Protein AF-A0AAN6P267-F1 (afdb_monomer_lite)

Structure (mmCIF, N/CA/C/O backbone):
data_AF-A0AAN6P267-F1
#
_entry.id   AF-A0AAN6P267-F1
#
loop_
_atom_site.group_PDB
_atom_site.id
_atom_site.type_symbol
_atom_site.label_atom_id
_atom_site.label_alt_id
_atom_site.label_comp_id
_atom_site.label_asym_id
_atom_site.label_entity_id
_atom_site.label_seq_id
_atom_site.pdbx_PDB_ins_code
_atom_site.Cartn_x
_atom_site.Cartn_y
_atom_site.Cartn_z
_atom_site.occupancy
_atom_site.B_iso_or_equiv
_atom_site.auth_seq_id
_atom_site.auth_comp_id
_atom_site.auth_asym_id
_atom_site.auth_atom_id
_atom_site.pdbx_PDB_model_num
ATOM 1 N N . MET A 1 1 ? -53.299 1.201 73.735 1.00 38.75 1 MET A N 1
ATOM 2 C CA . MET A 1 1 ? -52.592 0.138 72.983 1.00 38.75 1 MET A CA 1
ATOM 3 C C . MET A 1 1 ? -51.289 0.715 72.443 1.00 38.75 1 MET A C 1
ATOM 5 O O . MET A 1 1 ? -51.369 1.775 71.835 1.00 38.75 1 MET A O 1
ATOM 9 N N . PRO A 1 2 ? -50.110 0.112 72.683 1.00 49.62 2 PRO A N 1
ATOM 10 C CA . PRO A 1 2 ? -48.860 0.647 72.149 1.00 49.62 2 PRO A CA 1
ATOM 11 C C . PRO A 1 2 ? -48.836 0.487 70.623 1.00 49.62 2 PRO A C 1
ATOM 13 O O . PRO A 1 2 ? -49.004 -0.617 70.098 1.00 49.62 2 PRO A O 1
ATOM 16 N N . LEU A 1 3 ? -48.662 1.601 69.911 1.00 52.19 3 LEU A N 1
ATOM 17 C CA . LEU A 1 3 ? -48.547 1.629 68.457 1.00 52.19 3 LEU A CA 1
ATOM 18 C C . LEU A 1 3 ? -47.256 0.904 68.056 1.00 52.19 3 LEU A C 1
ATOM 20 O O . LEU A 1 3 ? -46.150 1.379 68.307 1.00 52.19 3 LEU A O 1
ATOM 24 N N . LYS A 1 4 ? -47.392 -0.279 67.449 1.00 53.72 4 LYS A N 1
ATOM 25 C CA . LYS A 1 4 ? -46.271 -1.031 66.871 1.00 53.72 4 LYS A CA 1
ATOM 26 C C . LYS A 1 4 ? -45.698 -0.231 65.700 1.00 53.72 4 LYS A C 1
ATOM 28 O O . LYS A 1 4 ? -46.246 -0.275 64.598 1.00 53.72 4 LYS A O 1
ATOM 33 N N . MET A 1 5 ? -44.611 0.501 65.935 1.00 55.12 5 MET A N 1
ATOM 34 C CA . MET A 1 5 ? -43.919 1.238 64.880 1.00 55.12 5 MET A CA 1
ATOM 35 C C . MET A 1 5 ? -43.255 0.270 63.895 1.00 55.12 5 MET A C 1
ATOM 37 O O . MET A 1 5 ? -42.490 -0.621 64.268 1.00 55.12 5 MET A O 1
ATOM 41 N N . ARG A 1 6 ? -43.595 0.425 62.615 1.00 58.44 6 ARG A N 1
ATOM 42 C CA . ARG A 1 6 ? -43.099 -0.396 61.505 1.00 58.44 6 ARG A CA 1
ATOM 43 C C . ARG A 1 6 ? -42.027 0.371 60.742 1.00 58.44 6 ARG A C 1
ATOM 45 O O . ARG A 1 6 ? -42.110 1.586 60.610 1.00 58.44 6 ARG A O 1
ATOM 52 N N . SER A 1 7 ? -41.048 -0.345 60.195 1.00 59.16 7 SER A N 1
ATOM 53 C CA . SER A 1 7 ? -40.075 0.260 59.278 1.00 59.16 7 SER A CA 1
ATOM 54 C C . SER A 1 7 ? -40.785 0.893 58.059 1.00 59.16 7 SER A C 1
ATOM 56 O O . SER A 1 7 ? -41.650 0.245 57.475 1.00 59.16 7 SER A O 1
ATOM 58 N N . PRO A 1 8 ? -40.406 2.100 57.608 1.00 60.09 8 PRO A N 1
ATOM 59 C CA . PRO A 1 8 ? -40.989 2.773 56.452 1.00 60.09 8 PRO A CA 1
ATOM 60 C C . PRO A 1 8 ? -40.567 2.119 55.132 1.00 60.09 8 PRO A C 1
ATOM 62 O O . PRO A 1 8 ? -41.292 2.229 54.152 1.00 60.09 8 PRO A O 1
ATOM 65 N N . GLN A 1 9 ? -39.438 1.396 55.107 1.00 61.22 9 GLN A N 1
ATOM 66 C CA . GLN A 1 9 ? -38.946 0.699 53.913 1.00 61.22 9 GLN A CA 1
ATOM 67 C C . GLN A 1 9 ? -39.515 -0.713 53.760 1.00 61.22 9 GLN A C 1
ATOM 69 O O . GLN A 1 9 ? -39.929 -1.079 52.669 1.00 61.22 9 GLN A O 1
ATOM 74 N N . CYS A 1 10 ? -39.551 -1.517 54.827 1.00 58.75 10 CYS A N 1
ATOM 75 C CA . CYS A 1 10 ? -39.990 -2.916 54.720 1.00 58.75 10 CYS A CA 1
ATOM 76 C C . CYS A 1 10 ? -41.304 -3.226 55.442 1.00 58.75 10 CYS A C 1
ATOM 78 O O . CYS A 1 10 ? -41.755 -4.366 55.398 1.00 58.75 10 CYS A O 1
ATOM 80 N N . ARG A 1 11 ? -41.919 -2.247 56.129 1.00 60.72 11 ARG A N 1
ATOM 81 C CA . ARG A 1 11 ? -43.188 -2.361 56.887 1.00 60.72 11 ARG A CA 1
ATOM 82 C C . ARG A 1 11 ? -43.251 -3.498 57.919 1.00 60.72 11 ARG A C 1
ATOM 84 O O . ARG A 1 11 ? -44.294 -3.705 58.553 1.00 60.72 11 ARG A O 1
ATOM 91 N N . ALA A 1 12 ? -42.138 -4.193 58.139 1.00 58.75 12 ALA A N 1
ATOM 92 C CA . ALA A 1 12 ? -41.971 -5.171 59.193 1.00 58.75 12 ALA A CA 1
ATOM 93 C C . ALA A 1 12 ? -41.993 -4.446 60.543 1.00 58.75 12 ALA A C 1
ATOM 95 O O . ALA A 1 12 ? -41.390 -3.377 60.701 1.00 58.75 12 ALA A O 1
ATOM 96 N N . VAL A 1 13 ? -42.724 -5.021 61.499 1.00 52.75 13 VAL A N 1
ATOM 97 C CA . VAL A 1 13 ? -42.696 -4.580 62.894 1.00 52.75 13 VAL A CA 1
ATOM 98 C C . VAL A 1 13 ? -41.281 -4.857 63.382 1.00 52.75 13 VAL A C 1
ATOM 100 O O . VAL A 1 13 ? -40.883 -6.012 63.505 1.00 52.75 13 VAL A O 1
ATOM 103 N N . GLY A 1 14 ? -40.491 -3.806 63.575 1.00 51.31 14 GLY A N 1
ATOM 104 C CA . GLY A 1 14 ? -39.284 -3.953 64.364 1.00 51.31 14 GLY A CA 1
ATOM 105 C C . GLY A 1 14 ? -39.748 -4.210 65.786 1.00 51.31 14 GLY A C 1
ATOM 106 O O . GLY A 1 14 ? -40.469 -3.385 66.342 1.00 51.31 14 GLY A O 1
ATOM 107 N N . ASP A 1 15 ? -39.380 -5.345 66.368 1.00 53.81 15 ASP A N 1
ATOM 108 C CA . ASP A 1 15 ? -39.494 -5.511 67.814 1.00 53.81 15 ASP A CA 1
ATOM 109 C C . ASP A 1 15 ? -38.815 -4.326 68.529 1.00 53.81 15 ASP A C 1
ATOM 111 O O . ASP A 1 15 ? -37.998 -3.604 67.948 1.00 53.81 15 ASP A O 1
ATOM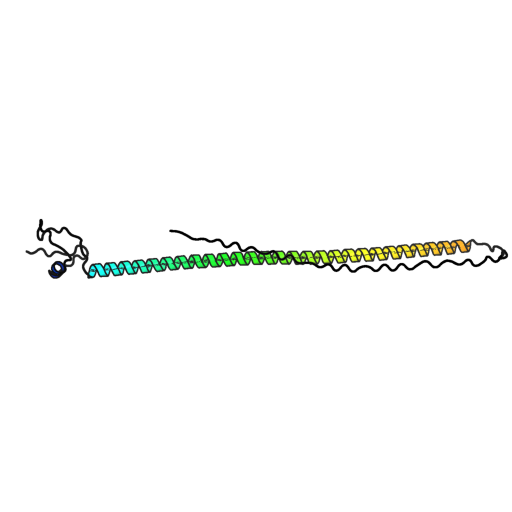 115 N N . LEU A 1 16 ? -39.096 -4.138 69.823 1.00 54.75 16 LEU A N 1
ATOM 116 C CA . LEU A 1 16 ? -38.430 -3.147 70.694 1.00 54.75 16 LEU A CA 1
ATOM 117 C C . LEU A 1 16 ? -36.886 -3.158 70.575 1.00 54.75 16 LEU A C 1
ATOM 119 O O . LEU A 1 16 ? -36.216 -2.178 70.900 1.00 54.75 16 LEU A O 1
ATOM 123 N N . SER A 1 17 ? -36.312 -4.251 70.073 1.00 54.75 17 SER A N 1
ATOM 124 C CA . SER A 1 17 ? -34.905 -4.417 69.714 1.00 54.75 17 SER A CA 1
ATOM 125 C C . SER A 1 17 ? -34.425 -3.515 68.563 1.00 54.75 17 SER A C 1
ATOM 127 O O . SER A 1 17 ? -33.258 -3.133 68.567 1.00 54.75 17 SER A O 1
ATOM 129 N N . CYS A 1 18 ? -35.275 -3.102 67.619 1.00 55.66 18 CYS A N 1
ATOM 130 C CA . CYS A 1 18 ? -34.921 -2.121 66.581 1.00 55.66 18 CYS A CA 1
ATOM 131 C C . CYS A 1 18 ? -34.784 -0.695 67.143 1.00 55.66 18 CYS A C 1
ATOM 133 O O . CYS A 1 18 ? -33.890 0.039 66.722 1.00 55.66 18 CYS A O 1
ATOM 135 N N . LEU A 1 19 ? -35.616 -0.332 68.124 1.00 55.16 19 LEU A N 1
ATOM 136 C CA . LEU A 1 19 ? -35.493 0.918 68.886 1.00 55.16 19 LEU A CA 1
ATOM 137 C C . LEU A 1 19 ? -34.255 0.887 69.797 1.00 55.16 19 LEU A C 1
ATOM 139 O O . LEU A 1 19 ? -33.461 1.822 69.775 1.00 55.16 19 LEU A O 1
ATOM 143 N N . ARG A 1 20 ? -34.016 -0.222 70.521 1.00 55.03 20 ARG A N 1
ATOM 144 C CA . ARG A 1 20 ? -32.814 -0.397 71.370 1.00 55.03 20 ARG A CA 1
ATOM 145 C C . ARG A 1 20 ? -31.497 -0.372 70.594 1.00 55.03 20 ARG A C 1
ATOM 147 O O . ARG A 1 20 ? -30.489 0.046 71.146 1.00 55.03 20 ARG A O 1
ATOM 154 N N . LYS A 1 21 ? -31.493 -0.806 69.331 1.00 59.09 21 LYS A N 1
ATOM 155 C CA . LYS A 1 21 ? -30.314 -0.757 68.447 1.00 59.09 21 LYS A CA 1
ATOM 156 C C . LYS A 1 21 ? -30.093 0.615 67.790 1.00 59.09 21 LYS A C 1
ATOM 158 O O . LYS A 1 21 ? -29.190 0.742 66.974 1.00 59.09 21 LYS A O 1
ATOM 163 N N . GLY A 1 22 ? -30.890 1.633 68.133 1.00 57.44 22 GLY A N 1
ATOM 164 C CA . GLY A 1 22 ? -30.647 3.018 67.719 1.00 57.44 22 GLY A CA 1
ATOM 165 C C . GLY A 1 22 ? -31.054 3.353 66.283 1.00 57.44 22 GLY A C 1
ATOM 166 O O . GLY A 1 22 ? -30.635 4.381 65.763 1.00 57.44 22 GLY A O 1
ATOM 167 N N . HIS A 1 23 ? -31.886 2.532 65.632 1.00 59.62 23 HIS A N 1
ATOM 168 C CA . HIS A 1 23 ? -32.365 2.835 64.275 1.00 59.62 23 HIS A CA 1
ATOM 169 C C . HIS A 1 23 ? -33.323 4.042 64.230 1.00 59.62 23 HIS A C 1
ATOM 171 O O . HIS A 1 23 ? -33.524 4.625 63.165 1.00 59.62 23 HIS A O 1
ATOM 177 N N . TRP A 1 24 ? -33.920 4.379 65.381 1.00 61.34 24 TRP A N 1
ATOM 178 C CA . TRP A 1 24 ? -34.878 5.466 65.585 1.00 61.34 24 TRP A CA 1
ATOM 179 C C . TRP A 1 24 ? -34.612 6.101 66.948 1.00 61.34 24 TRP A C 1
ATOM 181 O O . TRP A 1 24 ? -34.594 5.390 67.955 1.00 61.34 24 TRP A O 1
ATOM 191 N N . LYS A 1 25 ? -34.442 7.424 66.992 1.00 60.31 25 LYS A N 1
ATOM 192 C CA . LYS A 1 25 ? -34.517 8.192 68.239 1.00 60.31 25 LYS A CA 1
ATOM 193 C C . LYS A 1 25 ? -35.911 8.821 68.345 1.00 60.31 25 LYS A C 1
ATOM 195 O O . LYS A 1 25 ? -36.316 9.505 67.401 1.00 60.31 25 LYS A O 1
ATOM 200 N N . PRO A 1 26 ? -36.656 8.595 69.442 1.00 60.56 26 PRO A N 1
ATOM 201 C CA . PRO A 1 26 ? -37.879 9.346 69.692 1.00 60.56 26 PRO A CA 1
ATOM 202 C C . PRO A 1 26 ? -37.529 10.828 69.850 1.00 60.56 26 PRO A C 1
ATOM 204 O O . PRO A 1 26 ? -36.493 11.170 70.419 1.00 60.56 26 PRO A O 1
ATOM 207 N N . CYS A 1 27 ? -38.369 11.705 69.311 1.00 64.62 27 CYS A N 1
ATOM 208 C CA . CYS A 1 27 ? -38.200 13.136 69.504 1.00 64.62 27 CYS A CA 1
ATOM 209 C C . CYS A 1 27 ? -38.572 13.494 70.944 1.00 64.62 27 CYS A C 1
ATOM 211 O O . CYS A 1 27 ? -39.655 13.141 71.402 1.00 64.62 27 CYS A O 1
ATOM 213 N N . GLU A 1 28 ? -37.718 14.242 71.637 1.00 66.31 28 GLU A N 1
ATOM 214 C CA . GLU A 1 28 ? -37.995 14.697 73.007 1.00 66.31 28 GLU A CA 1
ATOM 215 C C . GLU A 1 28 ? -39.238 15.602 73.082 1.00 66.31 28 GLU A C 1
ATOM 217 O O . GLU A 1 28 ? -39.952 15.583 74.077 1.00 66.31 28 GLU A O 1
ATOM 222 N N . VAL A 1 29 ? -39.555 16.320 71.996 1.00 66.44 29 VAL A N 1
ATOM 223 C CA . VAL A 1 29 ? -40.703 17.241 71.907 1.00 66.44 29 VAL A CA 1
ATOM 224 C C . VAL A 1 29 ? -42.017 16.519 71.586 1.00 66.44 29 VAL A C 1
ATOM 226 O O . VAL A 1 29 ? -43.061 16.852 72.136 1.00 66.44 29 VAL A O 1
ATOM 229 N N . HIS A 1 30 ? -41.984 15.517 70.703 1.00 63.59 30 HIS A N 1
ATOM 230 C CA . HIS A 1 30 ? -43.186 14.807 70.231 1.00 63.59 30 HIS A CA 1
ATOM 231 C C . HIS A 1 30 ? -43.366 13.419 70.880 1.00 63.59 30 HIS A C 1
ATOM 233 O O . HIS A 1 30 ? -44.266 12.656 70.511 1.00 63.59 30 HIS A O 1
ATOM 239 N N . GLY A 1 31 ? -42.500 13.068 71.834 1.00 62.59 31 GLY A N 1
ATOM 240 C CA . GLY A 1 31 ? -42.484 11.777 72.513 1.00 62.59 31 GLY A CA 1
ATOM 241 C C . GLY A 1 31 ? -42.350 10.594 71.549 1.00 62.59 31 GLY A C 1
ATOM 242 O O . GLY A 1 31 ? -41.709 10.671 70.503 1.00 62.59 31 GLY A O 1
ATOM 243 N N . GLN A 1 32 ? -42.996 9.472 71.879 1.00 57.78 32 GLN A N 1
ATOM 244 C CA . GLN A 1 32 ? -43.004 8.275 71.025 1.00 57.78 32 GLN A CA 1
ATOM 245 C C . GLN A 1 32 ? -43.734 8.475 69.685 1.00 57.78 32 GLN A C 1
ATOM 247 O O . GLN A 1 32 ? -43.605 7.630 68.806 1.00 57.78 32 GLN A O 1
ATOM 252 N N . ASN A 1 33 ? -44.484 9.570 69.513 1.00 54.88 33 ASN A N 1
ATOM 253 C CA . ASN A 1 33 ? -45.348 9.793 68.352 1.00 54.88 33 ASN A CA 1
ATOM 254 C C . ASN A 1 33 ? -44.688 10.612 67.235 1.00 54.88 33 ASN A C 1
ATOM 256 O O . ASN A 1 33 ? -45.223 10.662 66.132 1.00 54.88 33 ASN A O 1
ATOM 260 N N . GLY A 1 34 ? -43.524 11.219 67.480 1.00 53.81 34 GLY A N 1
ATOM 261 C CA . GLY A 1 34 ? -42.783 11.968 66.466 1.00 53.81 34 GLY A CA 1
ATOM 262 C C . GLY A 1 34 ? -41.292 11.674 66.528 1.00 53.81 34 GLY A C 1
ATOM 263 O O . GLY A 1 34 ? -40.743 11.332 67.573 1.00 53.81 34 GLY A O 1
ATOM 264 N N . HIS A 1 35 ? -40.634 11.747 65.380 1.00 58.22 35 HIS A N 1
ATOM 265 C CA . HIS A 1 35 ? -39.242 11.350 65.217 1.00 58.22 35 HIS A CA 1
ATOM 266 C C . HIS A 1 35 ? -38.566 12.391 64.335 1.00 58.22 35 HIS A C 1
ATOM 268 O O . HIS A 1 35 ? -39.006 12.654 63.221 1.00 58.22 35 HIS A O 1
ATOM 274 N N . HIS A 1 36 ? -37.506 12.988 64.870 1.00 54.09 36 HIS A N 1
ATOM 275 C CA . HIS A 1 36 ? -36.654 13.949 64.180 1.00 54.09 36 HIS A CA 1
ATOM 276 C C . HIS A 1 36 ? -35.237 13.380 64.254 1.00 54.09 36 HIS A C 1
ATOM 278 O O . HIS A 1 36 ? -34.630 13.363 65.322 1.00 54.09 36 HIS A O 1
ATOM 284 N N . GLY A 1 37 ? -34.752 12.795 63.158 1.00 55.53 37 GLY A N 1
ATOM 285 C CA . GLY A 1 37 ? -33.439 12.151 63.114 1.00 55.53 37 GLY A CA 1
ATOM 286 C C . GLY A 1 37 ? -33.158 11.425 61.800 1.00 55.53 37 GLY A C 1
ATOM 287 O O . GLY A 1 37 ? -34.074 11.094 61.048 1.00 55.53 37 GLY A O 1
ATOM 288 N N . VAL A 1 38 ? -31.873 11.175 61.529 1.00 59.41 38 VAL A N 1
ATOM 289 C CA . VAL A 1 38 ? -31.414 10.433 60.347 1.00 59.41 38 VAL A CA 1
ATOM 290 C C . VAL A 1 38 ? -31.875 8.980 60.456 1.00 59.41 38 VAL A C 1
ATOM 292 O O . VAL A 1 38 ? -31.533 8.270 61.401 1.00 59.41 38 VAL A O 1
ATOM 295 N N . TYR A 1 39 ? -32.675 8.540 59.488 1.00 63.81 39 TYR A N 1
ATOM 296 C CA . TYR A 1 39 ? -33.164 7.169 59.414 1.00 63.81 39 TYR A CA 1
ATOM 297 C C . TYR A 1 39 ? -32.012 6.199 59.120 1.00 63.81 39 TYR A C 1
ATOM 299 O O . TYR A 1 39 ? -31.384 6.273 58.062 1.00 63.81 39 TYR A O 1
ATOM 307 N N . HIS A 1 40 ? -31.772 5.245 60.024 1.00 66.44 40 HIS A N 1
ATOM 308 C CA . HIS A 1 40 ? -30.838 4.149 59.777 1.00 66.44 40 HIS A CA 1
ATOM 309 C C . HIS A 1 40 ? -31.595 2.899 59.298 1.00 66.44 40 HIS A C 1
ATOM 311 O O . HIS A 1 40 ? -32.377 2.324 60.068 1.00 66.44 40 HIS A O 1
ATOM 317 N N . PRO A 1 41 ? -31.362 2.426 58.057 1.00 67.31 41 PRO A N 1
ATOM 318 C CA . PRO A 1 41 ? -32.038 1.246 57.530 1.00 67.31 41 PRO A CA 1
ATOM 319 C C . PRO A 1 41 ? -31.732 0.015 58.387 1.00 67.31 41 PRO A C 1
ATOM 321 O O . PRO A 1 41 ? -30.638 -0.131 58.937 1.00 67.31 41 PRO A O 1
ATOM 324 N N . CYS A 1 42 ? -32.705 -0.889 58.525 1.00 71.25 42 CYS A N 1
ATOM 325 C CA . CYS A 1 42 ? -32.457 -2.142 59.233 1.00 71.25 42 CYS A CA 1
ATOM 326 C C . CYS A 1 42 ? -31.487 -3.016 58.426 1.00 71.25 42 CYS A C 1
ATOM 328 O O . CYS A 1 42 ? -31.385 -2.877 57.207 1.00 71.25 42 CYS A O 1
ATOM 330 N N . VAL A 1 43 ? -30.803 -3.950 59.093 1.00 74.50 43 VAL A N 1
ATOM 331 C CA . VAL A 1 43 ? -29.787 -4.816 58.462 1.00 74.50 43 VAL A CA 1
ATOM 332 C C . VAL A 1 43 ? -30.324 -5.521 57.208 1.00 74.50 43 VAL A C 1
ATOM 334 O O . VAL A 1 43 ? -29.613 -5.615 56.214 1.00 74.50 43 VAL A O 1
ATOM 337 N N . LYS A 1 44 ? -31.598 -5.943 57.202 1.00 74.38 44 LYS A N 1
ATOM 338 C CA . LYS A 1 44 ? -32.236 -6.558 56.024 1.00 74.38 44 LYS A CA 1
ATOM 339 C C . LYS A 1 44 ? -32.352 -5.582 54.847 1.00 74.38 44 LYS A C 1
ATOM 341 O O . LYS A 1 44 ? -31.947 -5.929 53.746 1.00 74.38 44 LYS A O 1
ATOM 346 N N . CYS A 1 45 ? -32.841 -4.363 55.080 1.00 74.12 45 CYS A N 1
ATOM 347 C CA . CYS A 1 45 ? -32.941 -3.333 54.039 1.00 74.12 45 CYS A CA 1
ATOM 348 C C . CYS A 1 45 ? -31.562 -2.883 53.544 1.00 74.12 45 CYS A C 1
ATOM 350 O O . CYS A 1 45 ? -31.371 -2.682 52.350 1.00 74.12 45 CYS A O 1
ATOM 352 N N . ALA A 1 46 ? -30.589 -2.752 54.449 1.00 78.94 46 ALA A N 1
ATOM 353 C CA . ALA A 1 46 ? -29.220 -2.399 54.093 1.00 78.94 46 ALA A CA 1
ATOM 354 C C . ALA A 1 46 ? -28.556 -3.489 53.234 1.00 78.94 46 ALA A C 1
ATOM 356 O O . ALA A 1 46 ? -27.878 -3.171 52.261 1.00 78.94 46 ALA A O 1
ATOM 357 N N . ASN A 1 47 ? -28.782 -4.764 53.560 1.00 83.94 47 ASN A N 1
ATOM 358 C CA . ASN A 1 47 ? -28.256 -5.887 52.787 1.00 83.94 47 ASN A CA 1
ATOM 359 C C . ASN A 1 47 ? -28.939 -6.022 51.422 1.00 83.94 47 ASN A C 1
ATOM 361 O O . ASN A 1 47 ? -28.248 -6.246 50.435 1.00 83.94 47 ASN A O 1
ATOM 365 N N . GLU A 1 48 ? -30.260 -5.838 51.342 1.00 82.69 48 GLU A N 1
ATOM 366 C CA . GLU A 1 48 ? -30.979 -5.856 50.061 1.00 82.69 48 GLU A CA 1
ATOM 367 C C . GLU A 1 48 ? -30.498 -4.723 49.147 1.00 82.69 48 GLU A C 1
ATOM 369 O O . GLU A 1 48 ? -30.181 -4.965 47.985 1.00 82.69 48 GLU A O 1
ATOM 374 N N . LYS A 1 49 ? -30.330 -3.509 49.690 1.00 82.75 49 LYS A N 1
ATOM 375 C CA . LYS A 1 49 ? -29.771 -2.378 48.940 1.00 82.75 49 LYS A CA 1
ATOM 376 C C . LYS A 1 49 ? -28.360 -2.682 48.428 1.00 82.75 49 LYS A C 1
ATOM 378 O O . LYS A 1 49 ? -28.068 -2.448 47.262 1.00 82.75 49 LYS A O 1
ATOM 383 N N . LYS A 1 50 ? -27.499 -3.265 49.271 1.00 86.25 50 LYS A N 1
ATOM 384 C CA . LYS A 1 50 ? -26.157 -3.703 48.856 1.00 86.25 50 LYS A CA 1
ATOM 385 C C . LYS A 1 50 ? -26.204 -4.761 47.751 1.00 86.25 50 LYS A C 1
ATOM 387 O O . LYS A 1 50 ? -25.365 -4.712 46.857 1.00 86.25 50 LYS A O 1
ATOM 392 N N . ARG A 1 51 ? -27.161 -5.698 47.791 1.00 88.44 51 ARG A N 1
ATOM 393 C CA . ARG A 1 51 ? -27.323 -6.711 46.737 1.00 88.44 51 ARG A CA 1
ATOM 394 C C . ARG A 1 51 ? -27.725 -6.064 45.411 1.00 88.44 51 ARG A C 1
ATOM 396 O O . ARG A 1 51 ? -27.086 -6.331 44.402 1.00 88.44 51 ARG A O 1
ATOM 403 N N . GLN A 1 52 ? -28.695 -5.152 45.433 1.00 90.44 52 GLN A N 1
ATOM 404 C CA . GLN A 1 52 ? -29.139 -4.419 44.242 1.00 90.44 52 GLN A CA 1
ATOM 405 C C . GLN A 1 52 ? -28.018 -3.559 43.637 1.00 90.44 52 GLN A C 1
ATOM 407 O O . GLN A 1 52 ? -27.777 -3.624 42.436 1.00 90.44 52 GLN A O 1
ATOM 412 N N . GLU A 1 53 ? -27.267 -2.823 44.463 1.00 90.06 53 GLU A N 1
ATOM 413 C CA . GLU A 1 53 ? -26.120 -2.023 44.002 1.00 90.06 53 GLU A CA 1
ATOM 414 C C . GLU A 1 53 ? -24.986 -2.888 43.416 1.00 90.06 53 GLU A C 1
ATOM 416 O O . GLU A 1 53 ? -24.236 -2.427 42.550 1.00 90.06 53 GLU A O 1
ATOM 421 N N . ALA A 1 54 ? -24.820 -4.125 43.897 1.00 91.19 54 ALA A N 1
ATOM 422 C CA . ALA A 1 54 ? -23.849 -5.074 43.357 1.00 91.19 54 ALA A CA 1
ATOM 423 C C . ALA A 1 54 ? -24.318 -5.667 42.018 1.00 91.19 54 ALA A C 1
ATOM 425 O O . ALA A 1 54 ? -23.530 -5.740 41.075 1.00 91.19 54 ALA A O 1
ATOM 426 N N . GLU A 1 55 ? -25.597 -6.037 41.911 1.00 92.50 55 GLU A N 1
ATOM 427 C CA . GLU A 1 55 ? -26.211 -6.523 40.670 1.00 92.50 55 GLU A CA 1
ATOM 428 C C . GLU A 1 55 ? -26.188 -5.445 39.571 1.00 92.50 55 GLU A C 1
ATOM 430 O O . GLU A 1 55 ? -25.823 -5.729 38.427 1.00 92.50 55 GLU A O 1
ATOM 435 N N . GLU A 1 56 ? -26.495 -4.191 39.913 1.00 91.94 56 GLU A N 1
ATOM 436 C CA . GLU A 1 56 ? -26.446 -3.064 38.978 1.00 91.94 56 GLU A CA 1
ATOM 437 C C . GLU A 1 56 ? -25.017 -2.784 38.496 1.00 91.94 56 GLU A C 1
ATOM 439 O O . GLU A 1 56 ? -24.788 -2.651 37.291 1.00 91.94 56 GLU A O 1
ATOM 444 N N . ARG A 1 57 ? -24.033 -2.780 39.408 1.00 91.81 57 ARG A N 1
ATOM 445 C CA . ARG A 1 57 ? -22.615 -2.640 39.040 1.00 91.81 57 ARG A CA 1
ATOM 446 C C . ARG A 1 57 ? -22.142 -3.764 38.127 1.00 91.81 57 ARG A C 1
ATOM 448 O O . ARG A 1 57 ? -21.506 -3.477 37.116 1.00 91.81 57 ARG A O 1
ATOM 455 N N . ALA A 1 58 ? -22.488 -5.013 38.433 1.00 92.62 58 ALA A N 1
ATOM 456 C CA . ALA A 1 58 ? -22.137 -6.151 37.588 1.00 92.62 58 ALA A CA 1
ATOM 457 C C . ALA A 1 58 ? -22.776 -6.041 36.192 1.00 92.62 58 ALA A C 1
ATOM 4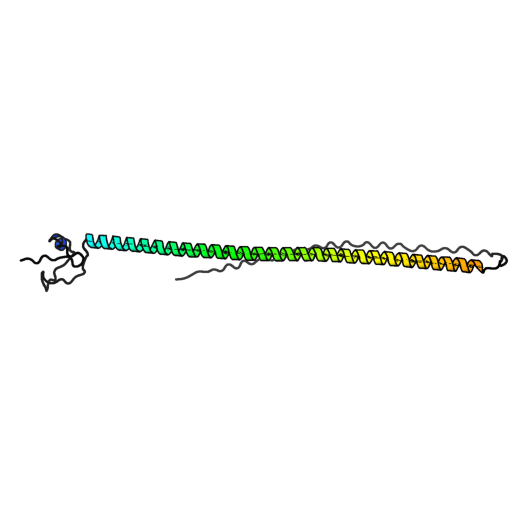59 O O . ALA A 1 58 ? -22.143 -6.367 35.187 1.00 92.62 58 ALA A O 1
ATOM 460 N N . ARG A 1 59 ? -24.016 -5.540 36.098 1.00 92.62 59 ARG A N 1
ATOM 461 C CA . ARG A 1 59 ? -24.683 -5.299 34.811 1.00 92.62 59 ARG A CA 1
ATOM 462 C C . ARG A 1 59 ? -23.994 -4.195 34.008 1.00 92.62 59 ARG A C 1
ATOM 464 O O . ARG A 1 59 ? -23.793 -4.363 32.807 1.00 92.62 59 ARG A O 1
ATOM 471 N N . LEU A 1 60 ? -23.627 -3.089 34.653 1.00 93.06 60 LEU A N 1
ATOM 472 C CA . LEU A 1 60 ? -22.921 -1.976 34.012 1.00 93.06 60 LEU A CA 1
ATOM 473 C C . LEU A 1 60 ? -21.530 -2.391 33.518 1.00 93.06 60 LEU A C 1
ATOM 475 O O . LEU A 1 60 ? -21.172 -2.052 32.393 1.00 93.06 60 LEU A O 1
ATOM 479 N N . GLN A 1 61 ? -20.785 -3.171 34.305 1.00 92.19 61 GLN A N 1
ATOM 480 C CA . GLN A 1 61 ? -19.480 -3.703 33.899 1.00 92.19 61 GLN A CA 1
ATOM 481 C C . GLN A 1 61 ? -19.592 -4.571 32.646 1.00 92.19 61 GLN A C 1
ATOM 483 O O . GLN A 1 61 ? -18.915 -4.297 31.660 1.00 92.19 61 GLN A O 1
ATOM 488 N N . LYS A 1 62 ? -20.536 -5.520 32.615 1.00 93.56 62 LYS A N 1
ATOM 489 C CA . LYS A 1 62 ? -20.776 -6.354 31.425 1.00 93.56 62 LYS A CA 1
ATOM 490 C C . LYS A 1 62 ? -21.128 -5.529 30.183 1.00 93.56 62 LYS A C 1
ATOM 492 O O . LYS A 1 62 ? -20.709 -5.860 29.079 1.00 93.56 62 LYS A O 1
ATOM 497 N N . GLN A 1 63 ? -21.889 -4.444 30.341 1.00 92.06 63 GLN A N 1
ATOM 498 C CA . GLN A 1 63 ? -22.215 -3.547 29.226 1.00 92.06 63 GLN A CA 1
ATOM 499 C C . GLN A 1 63 ? -21.003 -2.745 28.737 1.00 92.06 63 GLN A C 1
ATOM 501 O O . GLN A 1 63 ? -20.876 -2.511 27.535 1.00 92.06 63 GLN A O 1
ATOM 506 N N . GLN A 1 64 ? -20.122 -2.313 29.641 1.00 93.75 64 GLN A N 1
ATOM 507 C CA . GLN A 1 64 ? -18.886 -1.619 29.275 1.00 93.75 64 GLN A CA 1
ATOM 508 C C . GLN A 1 64 ? -17.900 -2.559 28.579 1.00 93.75 64 GLN A C 1
ATOM 510 O O . GLN A 1 64 ? -17.345 -2.185 27.550 1.00 93.75 64 GLN A O 1
ATOM 515 N N . GLU A 1 65 ? -17.746 -3.785 29.077 1.00 93.38 65 GLU A N 1
ATOM 516 C CA . GLU A 1 65 ? -16.912 -4.820 28.457 1.00 93.38 65 GLU A CA 1
ATOM 517 C C . GLU A 1 65 ? -17.395 -5.154 27.043 1.00 93.38 65 GLU A C 1
ATOM 519 O O . GLU A 1 65 ? -16.601 -5.127 26.106 1.00 93.38 65 GLU A O 1
ATOM 524 N N . ALA A 1 66 ? -18.704 -5.355 26.854 1.00 92.31 66 ALA A N 1
ATOM 525 C CA . ALA A 1 66 ? -19.273 -5.616 25.532 1.00 92.31 66 ALA A CA 1
ATOM 526 C C . ALA A 1 66 ? -19.034 -4.455 24.547 1.00 92.31 66 ALA A C 1
ATOM 528 O O . ALA A 1 66 ? -18.709 -4.680 23.381 1.00 92.31 66 ALA A O 1
ATOM 529 N N . LYS A 1 67 ? -19.151 -3.200 25.006 1.00 92.88 67 LYS A N 1
ATOM 530 C CA . LYS A 1 67 ? -18.848 -2.020 24.178 1.00 92.88 67 LYS A CA 1
ATOM 531 C C . LYS A 1 67 ? -17.364 -1.932 23.826 1.00 92.88 67 LYS A C 1
ATOM 533 O O . LYS A 1 67 ? -17.036 -1.654 22.675 1.00 92.88 67 LYS A O 1
ATOM 538 N N . ALA A 1 68 ? -16.481 -2.181 24.790 1.00 93.31 68 ALA A N 1
ATOM 539 C CA . ALA A 1 68 ? -15.039 -2.171 24.567 1.00 93.31 68 ALA A CA 1
ATOM 540 C C . ALA A 1 68 ? -14.609 -3.277 23.590 1.00 93.31 68 ALA A C 1
ATOM 542 O O . ALA A 1 68 ? -13.762 -3.049 22.726 1.00 93.31 68 ALA A O 1
ATOM 543 N N . GLU A 1 69 ? -15.221 -4.460 23.677 1.00 93.88 69 GLU A N 1
ATOM 544 C CA . GLU A 1 69 ? -14.951 -5.566 22.759 1.00 93.88 69 GLU A CA 1
ATOM 545 C C . GLU A 1 69 ? -15.376 -5.234 21.322 1.00 93.88 69 GLU A C 1
ATOM 547 O O . GLU A 1 69 ? -14.615 -5.488 20.387 1.00 93.88 69 GLU A O 1
ATOM 552 N N . LEU A 1 70 ? -16.549 -4.617 21.135 1.00 93.38 70 LEU A N 1
ATOM 553 C CA . LEU A 1 70 ? -17.005 -4.166 19.816 1.00 93.38 70 LEU A CA 1
ATOM 554 C C . LEU A 1 70 ? -16.063 -3.115 19.219 1.00 93.38 70 LEU A C 1
ATOM 556 O O . LEU A 1 70 ? -15.604 -3.287 18.092 1.00 93.38 70 LEU A O 1
ATOM 560 N N . GLN A 1 71 ? -15.692 -2.092 19.993 1.00 93.75 71 GLN A N 1
ATOM 561 C CA . GLN A 1 71 ? -14.755 -1.057 19.537 1.00 93.75 71 GLN A CA 1
ATOM 562 C C . GLN A 1 71 ? -13.389 -1.638 19.162 1.00 93.75 71 GLN A C 1
ATOM 564 O O . GLN A 1 71 ? -12.782 -1.230 18.172 1.00 93.75 71 GLN A O 1
ATOM 569 N N . ARG A 1 72 ? -12.903 -2.625 19.922 1.00 94.38 72 ARG A N 1
ATOM 570 C CA . ARG A 1 72 ? -11.643 -3.305 19.612 1.00 94.38 72 ARG A CA 1
ATOM 571 C C . ARG A 1 72 ? -11.734 -4.103 18.310 1.00 94.38 72 ARG A C 1
ATOM 573 O O . ARG A 1 72 ? -10.800 -4.044 17.514 1.00 94.38 72 ARG A O 1
ATOM 580 N N . LYS A 1 73 ? -12.842 -4.815 18.074 1.00 93.62 73 LYS A N 1
ATOM 581 C CA . LYS A 1 73 ? -13.072 -5.557 16.821 1.00 93.62 73 LYS A CA 1
ATOM 582 C C . LYS A 1 73 ? -13.157 -4.619 15.617 1.00 93.62 73 LYS A C 1
ATOM 584 O O . LYS A 1 73 ? -12.541 -4.905 14.594 1.00 93.62 73 LYS A O 1
ATOM 589 N N . GLU A 1 74 ? -13.856 -3.494 15.742 1.00 94.19 74 GLU A N 1
ATOM 590 C CA . GLU A 1 74 ? -13.934 -2.475 14.686 1.00 94.19 74 GLU A CA 1
ATOM 591 C C . GLU A 1 74 ? -12.559 -1.871 14.375 1.00 94.19 74 GLU A C 1
ATOM 593 O O . GLU A 1 74 ? -12.176 -1.767 13.210 1.00 94.19 74 GLU A O 1
ATOM 598 N N . ALA A 1 75 ? -11.776 -1.536 15.405 1.00 93.88 75 ALA A N 1
ATOM 599 C CA . ALA A 1 75 ? -10.420 -1.024 15.229 1.00 93.88 75 ALA A CA 1
ATOM 600 C C . ALA A 1 75 ? -9.495 -2.047 14.547 1.00 93.88 75 ALA A C 1
ATOM 602 O O . ALA A 1 75 ? -8.709 -1.684 13.672 1.00 93.88 75 ALA A O 1
ATOM 603 N N . GLU A 1 76 ? -9.604 -3.329 14.907 1.00 94.62 76 GLU A N 1
ATOM 604 C CA . GLU A 1 76 ? -8.831 -4.404 14.279 1.00 94.62 76 GLU A CA 1
ATOM 605 C C . GLU A 1 76 ? -9.210 -4.598 12.805 1.00 94.62 76 GLU A C 1
ATOM 607 O O . GLU A 1 76 ? -8.326 -4.716 11.955 1.00 94.62 76 GLU A O 1
ATOM 612 N N . GLN A 1 77 ? -10.505 -4.572 12.478 1.00 94.75 77 GLN A N 1
ATOM 613 C CA . GLN A 1 77 ? -10.972 -4.655 11.092 1.00 94.75 77 GLN A CA 1
ATOM 614 C C . GLN A 1 77 ? -10.509 -3.459 10.263 1.00 94.75 77 GLN A C 1
ATOM 616 O O . GLN A 1 77 ? -10.014 -3.645 9.153 1.00 94.75 77 GLN A O 1
ATOM 621 N N . LYS A 1 78 ? -10.607 -2.243 10.812 1.00 95.19 78 LYS A N 1
ATOM 622 C CA . LYS A 1 78 ? -10.125 -1.033 10.144 1.00 95.19 78 LYS A CA 1
ATOM 623 C C . LYS A 1 78 ? -8.625 -1.113 9.867 1.00 95.19 78 LYS A C 1
ATOM 625 O O . LYS A 1 78 ? -8.208 -0.863 8.741 1.00 95.19 78 LYS A O 1
ATOM 630 N N . LYS A 1 79 ? -7.829 -1.541 10.851 1.00 95.38 79 LYS A N 1
ATOM 631 C CA . LYS A 1 79 ? -6.381 -1.706 10.680 1.00 95.38 79 LYS A CA 1
ATOM 632 C C . LYS A 1 79 ? -6.047 -2.734 9.596 1.00 95.38 79 LYS A C 1
ATOM 634 O O . LYS A 1 79 ? -5.182 -2.475 8.768 1.00 95.38 79 LYS A O 1
ATOM 639 N N . ARG A 1 80 ? -6.752 -3.872 9.561 1.00 95.31 80 ARG A N 1
ATOM 640 C CA . ARG A 1 80 ? -6.574 -4.881 8.500 1.00 95.31 80 ARG A CA 1
ATOM 641 C C . ARG A 1 80 ? -6.946 -4.348 7.120 1.00 95.31 80 ARG A C 1
ATOM 643 O O . ARG A 1 80 ? -6.260 -4.656 6.155 1.00 95.31 80 ARG A O 1
ATOM 650 N N . ALA A 1 81 ? -8.012 -3.557 7.019 1.00 94.94 81 ALA A N 1
ATOM 651 C CA . ALA A 1 81 ? -8.413 -2.945 5.757 1.00 94.94 81 ALA A CA 1
ATOM 652 C C . ALA A 1 81 ? -7.378 -1.920 5.262 1.00 94.94 81 ALA A C 1
ATOM 654 O O . ALA A 1 81 ? -7.055 -1.904 4.078 1.00 94.94 81 ALA A O 1
ATOM 655 N N . GLU A 1 82 ? -6.826 -1.102 6.163 1.00 94.50 82 GLU A N 1
ATOM 656 C CA . GLU A 1 82 ? -5.749 -0.154 5.846 1.00 94.50 82 GLU A CA 1
ATOM 657 C C . GLU A 1 82 ? -4.467 -0.875 5.406 1.00 94.50 82 GLU A C 1
ATOM 659 O O . GLU A 1 82 ? -3.845 -0.483 4.420 1.00 94.50 82 GLU A O 1
ATOM 664 N N . GLU A 1 83 ? -4.097 -1.960 6.088 1.00 95.12 83 GLU A N 1
ATOM 665 C CA . GLU A 1 83 ? -2.933 -2.777 5.733 1.00 95.12 83 GLU A CA 1
ATOM 666 C C . GLU A 1 83 ? -3.105 -3.450 4.364 1.00 95.12 83 GLU A C 1
ATOM 668 O O . GLU A 1 83 ? -2.214 -3.354 3.522 1.00 95.12 83 GLU A O 1
ATOM 673 N N . ALA A 1 84 ? -4.278 -4.029 4.092 1.00 95.94 84 ALA A N 1
ATOM 674 C CA . ALA A 1 84 ? -4.592 -4.625 2.794 1.00 95.94 84 ALA A CA 1
ATOM 675 C C . ALA A 1 84 ? -4.596 -3.588 1.656 1.00 95.94 84 ALA A C 1
ATOM 677 O O . ALA A 1 84 ? -4.122 -3.867 0.555 1.00 95.94 84 ALA A O 1
ATOM 678 N N . ALA A 1 85 ? -5.098 -2.375 1.909 1.00 95.50 85 ALA A N 1
ATOM 679 C CA . ALA A 1 85 ? -5.055 -1.292 0.930 1.00 95.50 85 ALA A CA 1
ATOM 680 C C . ALA A 1 85 ? -3.611 -0.860 0.626 1.00 95.50 85 ALA A C 1
ATOM 682 O O . ALA A 1 85 ? -3.253 -0.691 -0.541 1.00 95.50 85 ALA A O 1
ATOM 683 N N . ALA A 1 86 ? -2.770 -0.738 1.657 1.00 95.56 86 ALA A N 1
ATOM 684 C CA . ALA A 1 86 ? -1.359 -0.404 1.498 1.00 95.56 86 ALA A CA 1
ATOM 685 C C . ALA A 1 86 ? -0.583 -1.502 0.750 1.00 95.56 86 ALA A C 1
ATOM 687 O O . ALA A 1 86 ? 0.290 -1.200 -0.065 1.00 95.56 86 ALA A O 1
ATOM 688 N N . GLU A 1 87 ? -0.895 -2.776 0.995 1.00 95.88 87 GLU A N 1
ATOM 689 C CA . GLU A 1 87 ? -0.297 -3.899 0.269 1.00 95.88 87 GLU A CA 1
ATOM 690 C C . GLU A 1 87 ? -0.697 -3.891 -1.212 1.00 95.88 87 GLU A C 1
ATOM 692 O O . GLU A 1 87 ? 0.174 -3.974 -2.079 1.00 95.88 87 GLU A O 1
ATOM 697 N N . ALA A 1 88 ? -1.979 -3.667 -1.515 1.00 96.00 88 ALA A N 1
ATOM 698 C CA . ALA A 1 88 ? -2.457 -3.549 -2.891 1.00 96.00 88 ALA A CA 1
ATOM 699 C C . ALA A 1 88 ? -1.809 -2.371 -3.645 1.00 96.00 88 ALA A C 1
ATOM 701 O O . ALA A 1 88 ? -1.537 -2.463 -4.843 1.00 96.00 88 ALA A O 1
ATOM 702 N N . GLU A 1 89 ? -1.543 -1.252 -2.966 1.00 96.81 89 GLU A N 1
ATOM 703 C CA . GLU A 1 89 ? -0.823 -0.119 -3.556 1.00 96.81 89 GLU A CA 1
ATOM 704 C C . GLU A 1 89 ? 0.644 -0.465 -3.848 1.00 96.81 89 GLU A C 1
ATOM 706 O O . GLU A 1 89 ? 1.140 -0.193 -4.946 1.00 96.81 89 GLU A O 1
ATOM 711 N N . ARG A 1 90 ? 1.327 -1.132 -2.908 1.00 96.69 90 ARG A N 1
ATOM 712 C CA . ARG A 1 90 ? 2.705 -1.613 -3.107 1.00 96.69 90 ARG A CA 1
ATOM 713 C C . ARG A 1 90 ? 2.798 -2.597 -4.266 1.00 96.69 90 ARG A C 1
ATOM 715 O O . ARG A 1 90 ? 3.738 -2.511 -5.056 1.00 96.69 90 ARG A O 1
ATOM 722 N N . GLU A 1 91 ? 1.831 -3.499 -4.393 1.00 97.25 91 GLU A N 1
ATOM 723 C CA . GLU A 1 91 ? 1.789 -4.462 -5.489 1.00 97.25 91 GLU A CA 1
ATOM 724 C C . GLU A 1 91 ? 1.618 -3.760 -6.841 1.00 97.25 91 GLU A C 1
ATOM 726 O O . GLU A 1 91 ? 2.376 -4.029 -7.774 1.00 97.25 91 GLU A O 1
ATOM 731 N N . LYS A 1 92 ? 0.700 -2.789 -6.941 1.00 97.88 92 LYS A N 1
ATOM 732 C CA . LYS A 1 92 ? 0.531 -1.977 -8.157 1.00 97.88 92 LYS A CA 1
ATOM 733 C C . LYS A 1 92 ? 1.808 -1.225 -8.526 1.00 97.88 92 LYS A C 1
ATOM 735 O O . LYS A 1 92 ? 2.213 -1.252 -9.686 1.00 97.88 92 LYS A O 1
ATOM 740 N N . ALA A 1 93 ? 2.470 -0.600 -7.553 1.00 97.62 93 ALA A N 1
ATOM 741 C CA . ALA A 1 93 ? 3.735 0.094 -7.784 1.00 97.62 93 ALA A CA 1
ATOM 742 C C . ALA A 1 93 ? 4.836 -0.868 -8.270 1.00 97.62 93 ALA A C 1
ATOM 744 O O . ALA A 1 93 ? 5.606 -0.543 -9.177 1.00 97.62 93 ALA A O 1
ATOM 745 N N . HIS A 1 94 ? 4.893 -2.081 -7.712 1.00 97.81 94 HIS A N 1
ATOM 746 C CA . HIS A 1 94 ? 5.821 -3.117 -8.159 1.00 97.81 94 HIS A CA 1
ATOM 747 C C . HIS A 1 94 ? 5.526 -3.576 -9.595 1.00 97.81 94 HIS A C 1
ATOM 749 O O . HIS A 1 94 ? 6.443 -3.663 -10.411 1.00 97.81 94 HIS A O 1
ATOM 755 N N . GLN A 1 95 ? 4.255 -3.806 -9.934 1.00 98.12 95 GLN A N 1
ATOM 756 C CA . GLN A 1 95 ? 3.839 -4.178 -11.289 1.00 98.12 95 GLN A CA 1
ATOM 757 C C . GLN A 1 95 ? 4.185 -3.087 -12.313 1.00 98.12 95 GLN A C 1
ATOM 759 O O . GLN A 1 95 ? 4.755 -3.395 -13.358 1.00 98.12 95 GLN A O 1
ATOM 764 N N . GLN A 1 96 ? 3.935 -1.813 -11.993 1.00 98.00 96 GLN A N 1
ATOM 765 C CA . GLN A 1 96 ? 4.324 -0.682 -12.846 1.00 98.00 96 GLN A CA 1
ATOM 766 C C . GLN A 1 96 ? 5.839 -0.629 -13.070 1.00 98.00 96 GLN A C 1
ATOM 768 O O . GLN A 1 96 ? 6.302 -0.410 -14.189 1.00 98.00 96 GLN A O 1
ATOM 773 N N . LYS A 1 97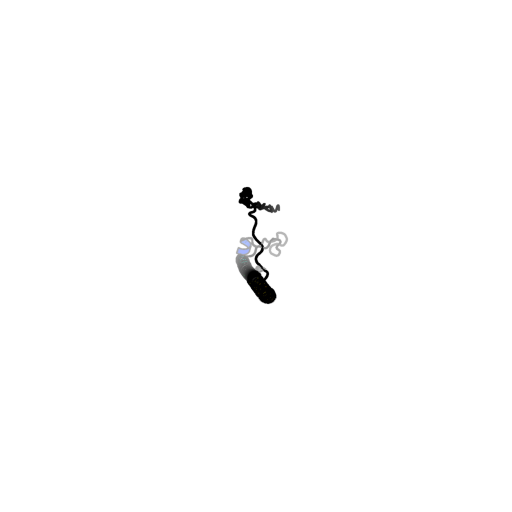 ? 6.634 -0.888 -12.026 1.00 98.06 97 LYS A N 1
ATOM 774 C CA . LYS A 1 97 ? 8.095 -0.945 -12.145 1.00 98.06 97 LYS A CA 1
ATOM 775 C C . LYS A 1 97 ? 8.548 -2.069 -13.081 1.00 98.06 97 LYS A C 1
ATOM 777 O O . LYS A 1 97 ? 9.452 -1.854 -13.884 1.00 98.06 97 LYS A O 1
ATOM 782 N N . LEU A 1 98 ? 7.930 -3.247 -12.998 1.00 98.19 98 LEU A N 1
ATOM 783 C CA . LEU A 1 98 ? 8.236 -4.365 -13.896 1.00 98.19 98 LEU A CA 1
ATOM 784 C C . LEU A 1 98 ? 7.877 -4.047 -15.351 1.00 98.19 98 LEU A C 1
ATOM 786 O O . LEU A 1 98 ? 8.674 -4.337 -16.241 1.00 98.19 98 LEU A O 1
ATOM 790 N N . GLN A 1 99 ? 6.727 -3.413 -15.590 1.00 98.19 99 GLN A N 1
ATOM 791 C CA . GLN A 1 99 ? 6.332 -2.968 -16.930 1.00 98.19 99 GLN A CA 1
ATOM 792 C C . GLN A 1 99 ? 7.349 -1.982 -17.510 1.00 98.19 99 GLN A C 1
ATOM 794 O O . GLN A 1 99 ? 7.827 -2.183 -18.623 1.00 98.19 99 GLN A O 1
ATOM 799 N N . LEU A 1 100 ? 7.777 -0.989 -16.726 1.00 98.44 100 LEU A N 1
ATOM 800 C CA . LEU A 1 100 ? 8.787 -0.024 -17.164 1.00 98.44 100 LEU A CA 1
ATOM 801 C C . LEU A 1 100 ? 10.123 -0.699 -17.518 1.00 98.44 100 LEU A C 1
ATOM 803 O O . LEU A 1 100 ? 10.774 -0.321 -18.495 1.00 98.44 100 LEU A O 1
ATOM 807 N N . ILE A 1 101 ? 10.540 -1.705 -16.742 1.00 98.38 101 ILE A N 1
ATOM 808 C CA . ILE A 1 101 ? 11.748 -2.489 -17.039 1.00 98.38 101 ILE A CA 1
ATOM 809 C C . ILE A 1 101 ? 11.590 -3.209 -18.382 1.00 98.38 101 ILE A C 1
ATOM 811 O O . ILE A 1 101 ? 12.468 -3.087 -19.236 1.00 98.38 101 ILE A O 1
ATOM 815 N N . GLN A 1 102 ? 10.462 -3.888 -18.604 1.00 98.50 102 GLN A N 1
ATOM 816 C CA . GLN A 1 102 ? 10.184 -4.589 -19.860 1.00 98.50 102 GLN A CA 1
ATOM 817 C C . GLN A 1 102 ? 10.163 -3.637 -21.062 1.00 98.50 102 GLN A C 1
ATOM 819 O O . GLN A 1 102 ? 10.777 -3.926 -22.089 1.00 98.50 102 GLN A O 1
ATOM 824 N N . GLU A 1 103 ? 9.515 -2.480 -20.936 1.00 98.38 103 GLU A N 1
ATOM 825 C CA . GLU A 1 103 ? 9.481 -1.457 -21.986 1.00 98.38 103 GLU A CA 1
ATOM 826 C C . GLU A 1 103 ? 10.878 -0.917 -22.300 1.00 98.38 103 GLU A C 1
ATOM 828 O O . GLU A 1 103 ? 11.247 -0.762 -23.468 1.00 98.38 103 GLU A O 1
ATOM 833 N N . THR A 1 104 ? 11.685 -0.686 -21.264 1.00 98.31 104 THR A N 1
ATOM 834 C CA . THR A 1 104 ? 13.065 -0.214 -21.407 1.00 98.31 104 THR A CA 1
ATOM 835 C C . THR A 1 104 ? 13.935 -1.255 -22.110 1.00 98.31 104 THR A C 1
ATOM 837 O O . THR A 1 104 ? 14.732 -0.916 -22.987 1.00 98.31 104 THR A O 1
ATOM 840 N N . GLU A 1 105 ? 13.792 -2.533 -21.763 1.00 98.50 105 GLU A N 1
ATOM 841 C CA . GLU A 1 105 ? 14.494 -3.627 -22.437 1.00 98.50 105 GLU A CA 1
ATOM 842 C C . GLU A 1 105 ? 14.054 -3.772 -23.896 1.00 98.50 105 GLU A C 1
ATOM 844 O O . GLU A 1 105 ? 14.901 -3.894 -24.784 1.00 98.50 105 GLU A O 1
ATOM 849 N N . ALA A 1 106 ? 12.751 -3.686 -24.166 1.00 98.56 106 ALA A N 1
ATOM 850 C CA . ALA A 1 106 ? 12.213 -3.720 -25.521 1.00 98.56 106 ALA A CA 1
ATOM 851 C C . ALA A 1 106 ? 12.716 -2.538 -26.366 1.00 98.56 106 ALA A C 1
ATOM 853 O O . ALA A 1 106 ? 13.023 -2.701 -27.547 1.00 98.56 106 ALA A O 1
ATOM 854 N N . LEU A 1 107 ? 12.841 -1.347 -25.777 1.00 98.56 107 LEU A N 1
ATOM 855 C CA . LEU A 1 107 ? 13.420 -0.186 -26.450 1.00 98.56 107 LEU A CA 1
ATOM 856 C C . LEU A 1 107 ? 14.907 -0.401 -26.766 1.00 98.56 107 LEU A C 1
ATOM 858 O O . LEU A 1 107 ? 15.334 -0.149 -27.890 1.00 98.56 107 LEU A O 1
ATOM 862 N N . LYS A 1 108 ? 15.692 -0.923 -25.816 1.00 98.62 108 LYS A N 1
ATOM 863 C CA . LYS A 1 108 ? 17.115 -1.238 -26.037 1.00 98.62 108 LYS A CA 1
ATOM 864 C C . LYS A 1 108 ? 17.318 -2.251 -27.166 1.00 98.62 108 LYS A C 1
ATOM 866 O O . LYS A 1 108 ? 18.242 -2.088 -27.964 1.00 98.62 108 LYS A O 1
A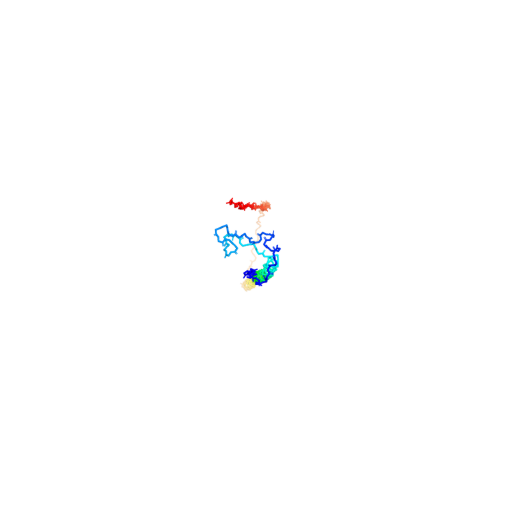TOM 871 N N . ARG A 1 109 ? 16.457 -3.272 -27.248 1.00 98.44 109 ARG A N 1
ATOM 872 C CA . ARG A 1 109 ? 16.467 -4.245 -28.353 1.00 98.44 109 ARG A CA 1
ATOM 873 C C . ARG A 1 109 ? 16.185 -3.568 -29.690 1.00 98.44 109 ARG A C 1
ATOM 875 O O . ARG A 1 109 ? 17.010 -3.697 -30.585 1.00 98.44 109 ARG A O 1
ATOM 882 N N . ARG A 1 110 ? 15.127 -2.753 -29.779 1.00 98.50 110 ARG A N 1
ATOM 883 C CA . ARG A 1 110 ? 14.800 -1.982 -30.994 1.00 98.50 110 ARG A CA 1
ATOM 884 C C . ARG A 1 110 ? 15.955 -1.093 -31.459 1.00 98.50 110 ARG A C 1
ATOM 886 O O . ARG A 1 110 ? 16.318 -1.137 -32.624 1.00 98.50 110 ARG A O 1
ATOM 893 N N . ILE A 1 111 ? 16.589 -0.357 -30.543 1.00 98.62 111 ILE A N 1
ATOM 894 C CA . ILE A 1 111 ? 17.748 0.497 -30.869 1.00 98.62 111 ILE A CA 1
ATOM 895 C C . ILE A 1 111 ? 18.922 -0.336 -31.404 1.00 98.62 111 ILE A C 1
ATOM 897 O O . ILE A 1 111 ? 19.648 0.093 -32.299 1.00 98.62 111 ILE A O 1
ATOM 901 N N . THR A 1 112 ? 19.136 -1.524 -30.840 1.00 98.44 112 THR A N 1
ATOM 902 C CA . THR A 1 112 ? 20.217 -2.419 -31.267 1.00 98.44 112 THR A CA 1
ATOM 903 C C . THR A 1 112 ? 19.923 -3.016 -32.642 1.00 98.44 112 THR A C 1
ATOM 905 O O . THR A 1 112 ? 20.811 -3.046 -33.488 1.00 98.44 112 THR A O 1
A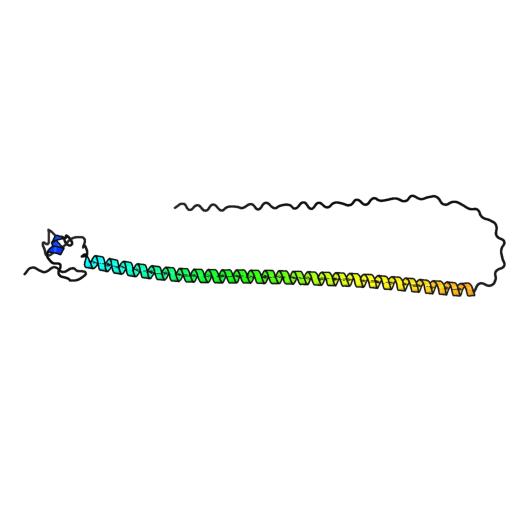TOM 908 N N . GLU A 1 113 ? 18.686 -3.443 -32.888 1.00 98.44 113 GLU A N 1
ATOM 909 C CA . GLU A 1 113 ? 18.230 -3.939 -34.189 1.00 98.44 113 GLU A CA 1
ATOM 910 C C . GLU A 1 113 ? 18.354 -2.866 -35.275 1.00 98.44 113 GLU A C 1
ATOM 912 O O . GLU A 1 113 ? 18.953 -3.132 -36.315 1.00 98.44 113 GLU A O 1
ATOM 917 N N . GLU A 1 114 ? 17.899 -1.640 -35.001 1.00 98.62 114 GLU A N 1
ATOM 918 C CA . GLU A 1 114 ? 18.023 -0.497 -35.913 1.00 98.62 114 GLU A CA 1
ATOM 919 C C . GLU A 1 114 ? 19.494 -0.181 -36.222 1.00 98.62 114 GLU A C 1
ATOM 921 O O . GLU A 1 114 ? 19.870 0.040 -37.375 1.00 98.62 114 GLU A O 1
ATOM 926 N N . ARG A 1 115 ? 20.368 -0.219 -35.207 1.00 98.62 115 ARG A N 1
ATOM 927 C CA . ARG A 1 115 ? 21.811 -0.018 -35.401 1.00 98.62 115 ARG A CA 1
ATOM 928 C C . ARG A 1 115 ? 22.418 -1.098 -36.298 1.00 98.62 115 ARG A C 1
ATOM 930 O O . ARG A 1 115 ? 23.213 -0.767 -37.174 1.00 98.62 115 ARG A O 1
ATOM 937 N N . LEU A 1 116 ? 22.066 -2.364 -36.079 1.00 98.56 116 LEU A N 1
ATOM 938 C CA . LEU A 1 116 ? 22.549 -3.478 -36.899 1.00 98.56 116 LEU A CA 1
ATOM 939 C C . LEU A 1 116 ? 22.017 -3.391 -38.332 1.00 98.56 116 LEU A C 1
ATOM 941 O O . LEU A 1 116 ? 22.744 -3.677 -39.278 1.00 98.56 116 LEU A O 1
ATOM 945 N N . GLU A 1 117 ? 20.766 -2.977 -38.514 1.00 98.50 117 GLU A N 1
ATOM 946 C CA . GLU A 1 117 ? 20.191 -2.770 -39.840 1.00 98.50 117 GLU A CA 1
ATOM 947 C C . GLU A 1 117 ? 20.894 -1.644 -40.595 1.00 98.50 117 GLU A C 1
ATOM 949 O O . GLU A 1 117 ? 21.262 -1.826 -41.755 1.00 98.50 117 GLU A O 1
ATOM 954 N N . LYS A 1 118 ? 21.175 -0.526 -39.922 1.00 98.62 118 LYS A N 1
ATOM 955 C CA . LYS A 1 118 ? 21.955 0.565 -40.502 1.00 98.62 118 LYS A CA 1
ATOM 956 C C . LYS A 1 118 ? 23.356 0.109 -40.919 1.00 98.62 118 LYS A C 1
ATOM 958 O O . LYS A 1 118 ? 23.792 0.443 -42.015 1.00 98.62 118 LYS A O 1
ATOM 963 N N . GLN A 1 119 ? 24.027 -0.703 -40.098 1.00 98.38 119 GLN A N 1
ATOM 964 C CA . GLN A 1 119 ? 25.323 -1.292 -40.460 1.00 98.38 119 GLN A CA 1
ATOM 965 C C . GLN A 1 119 ? 25.227 -2.174 -41.713 1.00 98.38 119 GLN A C 1
ATOM 967 O O . GLN A 1 119 ? 26.064 -2.047 -42.603 1.00 98.38 119 GLN A O 1
ATOM 972 N N . ARG A 1 120 ? 24.183 -3.009 -41.830 1.00 98.62 120 ARG A N 1
ATOM 973 C CA . ARG A 1 120 ? 23.945 -3.813 -43.044 1.00 98.62 120 ARG A CA 1
ATOM 974 C C . ARG A 1 120 ? 23.720 -2.940 -44.282 1.00 98.62 120 ARG A C 1
ATOM 976 O O . ARG A 1 120 ? 24.260 -3.243 -45.340 1.00 98.62 120 ARG A O 1
ATOM 983 N N . GLN A 1 121 ? 22.950 -1.857 -44.158 1.00 98.44 121 GLN A N 1
ATOM 984 C CA . GLN A 1 121 ? 22.705 -0.923 -45.264 1.00 98.44 121 GLN A CA 1
ATOM 985 C C . GLN A 1 121 ? 23.984 -0.189 -45.696 1.00 98.44 121 GLN A C 1
ATOM 987 O O . GLN A 1 121 ? 24.223 -0.019 -46.890 1.00 98.44 121 GLN A O 1
ATOM 992 N N . GLU A 1 122 ? 24.819 0.231 -44.742 1.00 98.38 122 GLU A N 1
ATOM 993 C CA . GLU A 1 122 ? 26.114 0.865 -45.019 1.00 98.38 122 GLU A CA 1
ATOM 994 C C . GLU A 1 122 ? 27.081 -0.100 -45.725 1.00 98.38 122 GLU A C 1
ATOM 996 O O . GLU A 1 122 ? 27.738 0.292 -46.693 1.00 98.38 122 GLU A O 1
ATOM 1001 N N . GLU A 1 123 ? 27.126 -1.364 -45.297 1.00 98.50 123 GLU A N 1
ATOM 1002 C CA . GLU A 1 123 ? 27.923 -2.418 -45.935 1.00 98.50 123 GLU A CA 1
ATOM 1003 C C . GLU A 1 123 ? 27.445 -2.710 -47.367 1.00 98.50 123 GLU A C 1
ATOM 1005 O O . GLU A 1 123 ? 28.254 -2.739 -48.297 1.00 98.50 123 GLU A O 1
ATOM 1010 N N . GLU A 1 124 ? 26.132 -2.852 -47.581 1.00 98.31 124 GLU A N 1
ATOM 1011 C CA . GLU A 1 124 ? 25.565 -3.064 -48.917 1.00 98.31 124 GLU A CA 1
ATOM 1012 C C . GLU A 1 124 ? 25.850 -1.873 -49.846 1.00 98.31 124 GLU A C 1
ATOM 1014 O O . GLU A 1 124 ? 26.235 -2.056 -51.003 1.00 98.31 124 GLU A O 1
ATOM 1019 N N . ALA A 1 125 ? 25.727 -0.640 -49.344 1.00 98.25 125 ALA A N 1
ATOM 1020 C CA . ALA A 1 125 ? 26.044 0.562 -50.109 1.00 98.25 125 ALA A CA 1
ATOM 1021 C C . ALA A 1 125 ? 27.534 0.643 -50.474 1.00 98.25 125 ALA A C 1
ATOM 1023 O O . ALA A 1 125 ? 27.877 1.085 -51.574 1.00 98.25 125 ALA A O 1
ATOM 1024 N N . LEU A 1 126 ? 28.428 0.217 -49.575 1.00 98.06 126 LEU A N 1
ATOM 1025 C CA . LEU A 1 126 ? 29.858 0.141 -49.862 1.00 98.06 126 LEU A CA 1
ATOM 1026 C C . LEU A 1 126 ? 30.147 -0.906 -50.941 1.00 98.06 126 LEU A C 1
ATOM 1028 O O . LEU A 1 126 ? 30.922 -0.629 -51.855 1.00 98.06 126 LEU A O 1
ATOM 1032 N N . LYS A 1 127 ? 29.486 -2.066 -50.876 1.00 98.25 127 LYS A N 1
ATOM 1033 C CA . LYS A 1 127 ? 29.611 -3.122 -51.883 1.00 98.25 127 LYS A CA 1
ATOM 1034 C C . LYS A 1 127 ? 29.154 -2.653 -53.266 1.00 98.25 127 LYS A C 1
ATOM 1036 O O . LYS A 1 127 ? 29.905 -2.806 -54.221 1.00 98.25 127 LYS A O 1
ATOM 1041 N N . ARG A 1 128 ? 27.998 -1.984 -53.369 1.00 97.69 128 ARG A N 1
ATOM 1042 C CA . ARG A 1 128 ? 27.526 -1.398 -54.640 1.00 97.69 128 ARG A CA 1
ATOM 1043 C C . ARG A 1 128 ? 28.528 -0.398 -55.224 1.00 97.69 128 ARG A C 1
ATOM 1045 O O . ARG A 1 128 ? 28.856 -0.471 -56.398 1.00 97.69 128 ARG A O 1
ATOM 1052 N N . LYS A 1 129 ? 29.102 0.480 -54.391 1.00 97.75 129 LYS A N 1
ATOM 1053 C CA . LYS A 1 129 ? 30.153 1.419 -54.832 1.00 97.75 129 LYS A CA 1
ATOM 1054 C C . LYS A 1 129 ? 31.421 0.714 -55.326 1.00 97.75 129 LYS A C 1
ATOM 1056 O O . LYS A 1 129 ? 32.097 1.238 -56.210 1.00 97.75 129 LYS A O 1
ATOM 1061 N N . GLN A 1 130 ? 31.781 -0.428 -54.735 1.00 97.19 130 GLN A N 1
ATOM 1062 C CA . GLN A 1 130 ? 32.908 -1.238 -55.204 1.00 97.19 130 GLN A CA 1
ATOM 1063 C C . GLN A 1 130 ? 32.602 -1.864 -56.566 1.00 97.19 130 GLN A C 1
ATOM 1065 O O . GLN A 1 130 ? 33.437 -1.744 -57.458 1.00 97.19 130 GLN A O 1
ATOM 1070 N N . GLU A 1 131 ? 31.410 -2.439 -56.742 1.00 96.31 131 GLU A N 1
ATOM 1071 C CA . GLU A 1 131 ? 30.942 -3.010 -58.014 1.00 96.31 131 GLU A CA 1
ATOM 1072 C C . GLU A 1 131 ? 30.920 -1.946 -59.129 1.00 96.31 131 GLU A C 1
ATOM 1074 O O . GLU A 1 131 ? 31.541 -2.149 -60.172 1.00 96.31 131 GLU A O 1
ATOM 1079 N N . ASP A 1 132 ? 30.346 -0.763 -58.874 1.00 95.75 132 ASP A N 1
ATOM 1080 C CA . ASP A 1 132 ? 30.346 0.369 -59.818 1.00 95.75 132 ASP A CA 1
ATOM 1081 C C . ASP A 1 132 ? 31.781 0.819 -60.173 1.00 95.75 132 ASP A C 1
ATOM 1083 O O . ASP A 1 132 ? 32.107 1.139 -61.322 1.00 95.75 132 ASP A O 1
ATOM 1087 N N . GLY A 1 133 ? 32.675 0.849 -59.178 1.00 94.50 133 GLY A N 1
ATOM 1088 C CA . GLY A 1 133 ? 34.082 1.211 -59.357 1.00 94.50 133 GLY A CA 1
ATOM 1089 C C . GLY A 1 133 ? 34.900 0.156 -60.112 1.00 94.50 133 GLY A C 1
ATOM 1090 O O . GLY A 1 133 ? 35.861 0.494 -60.810 1.00 94.50 133 GLY A O 1
ATOM 1091 N N . GLU A 1 134 ? 34.555 -1.123 -59.983 1.00 94.12 134 GLU A N 1
ATOM 1092 C CA . GLU A 1 134 ? 35.129 -2.222 -60.763 1.00 94.12 134 GLU A CA 1
ATOM 1093 C C . GLU A 1 134 ? 34.605 -2.227 -62.200 1.00 94.12 134 GLU A C 1
ATOM 1095 O O . GLU A 1 134 ? 35.400 -2.368 -63.131 1.00 94.12 134 GLU A O 1
ATOM 1100 N N . GLU A 1 135 ? 33.310 -1.991 -62.407 1.00 92.94 135 GLU A N 1
ATOM 1101 C CA . GLU A 1 135 ? 32.711 -1.874 -63.737 1.00 92.94 135 GLU A CA 1
ATOM 1102 C C . GLU A 1 135 ? 33.300 -0.687 -64.511 1.00 92.94 135 GLU A C 1
ATOM 1104 O O . GLU A 1 135 ? 33.737 -0.842 -65.653 1.00 92.94 135 GLU A O 1
ATOM 1109 N N . SER A 1 136 ? 33.440 0.475 -63.866 1.00 91.06 136 SER A N 1
ATOM 1110 C CA . SER A 1 136 ? 34.107 1.646 -64.451 1.00 91.06 136 SER A CA 1
ATOM 1111 C C . SER A 1 136 ? 35.577 1.366 -64.813 1.00 91.06 136 SER A C 1
ATOM 1113 O O . SER A 1 136 ? 36.057 1.738 -65.894 1.00 91.06 136 SER A O 1
ATOM 1115 N N . ARG A 1 137 ? 36.306 0.620 -63.967 1.00 89.44 137 ARG A N 1
ATOM 1116 C CA . ARG A 1 137 ? 37.665 0.139 -64.287 1.00 89.44 137 ARG A CA 1
ATOM 1117 C C . ARG A 1 137 ? 37.673 -0.834 -65.469 1.00 89.44 137 ARG A C 1
ATOM 1119 O O . ARG A 1 137 ? 38.528 -0.726 -66.342 1.00 89.44 137 ARG A O 1
ATOM 1126 N N . ARG A 1 138 ? 36.704 -1.742 -65.559 1.00 89.56 138 ARG A N 1
ATOM 1127 C CA . ARG A 1 138 ? 36.581 -2.689 -66.677 1.00 89.56 138 ARG A CA 1
ATOM 1128 C C . ARG A 1 138 ? 36.287 -1.980 -68.005 1.00 89.56 138 ARG A C 1
ATOM 1130 O O . ARG A 1 138 ? 36.886 -2.317 -69.030 1.00 89.56 138 ARG A O 1
ATOM 1137 N N . LEU A 1 139 ? 35.409 -0.978 -67.990 1.00 86.38 139 LEU A N 1
ATOM 1138 C CA . LEU A 1 139 ? 35.075 -0.170 -69.166 1.00 86.38 139 LEU A CA 1
ATOM 1139 C C . LEU A 1 139 ? 36.260 0.698 -69.621 1.00 86.38 139 LEU A C 1
ATOM 1141 O O . LEU A 1 139 ? 36.529 0.777 -70.818 1.00 86.38 139 LEU A O 1
ATOM 1145 N N . SER A 1 140 ? 37.021 1.286 -68.691 1.00 82.69 140 SER A N 1
ATOM 1146 C CA . SER A 1 140 ? 38.199 2.107 -69.031 1.00 82.69 140 SER A CA 1
ATOM 1147 C C . SER A 1 140 ? 39.377 1.303 -69.604 1.00 82.69 140 SER A C 1
ATOM 1149 O O . SER A 1 140 ? 40.057 1.785 -70.512 1.00 82.69 140 SER A O 1
ATOM 1151 N N . VAL A 1 141 ? 39.589 0.055 -69.168 1.00 75.06 141 VAL A N 1
ATOM 1152 C CA . VAL A 1 141 ? 40.614 -0.839 -69.753 1.00 75.06 141 VAL A CA 1
ATOM 1153 C C . VAL A 1 141 ? 40.276 -1.232 -71.200 1.00 75.06 141 VAL A C 1
ATOM 1155 O O . VAL A 1 141 ? 41.177 -1.430 -72.010 1.00 75.06 141 VAL A O 1
ATOM 1158 N N . SER A 1 142 ? 38.992 -1.257 -71.567 1.00 64.00 142 SER A N 1
ATOM 1159 C CA . SER A 1 142 ? 38.531 -1.638 -72.912 1.00 64.00 142 SER A CA 1
ATOM 1160 C C . SER A 1 142 ? 38.751 -0.554 -73.986 1.00 64.00 142 SER A C 1
ATOM 1162 O O . SER A 1 142 ? 38.573 -0.831 -75.169 1.00 64.00 142 SER A O 1
ATOM 1164 N N . PHE A 1 143 ? 39.149 0.669 -73.601 1.00 58.38 143 PHE A N 1
ATOM 1165 C CA . PHE A 1 143 ? 39.382 1.800 -74.519 1.00 58.38 143 PHE A CA 1
ATOM 1166 C C . PHE A 1 143 ? 40.868 2.182 -74.676 1.00 58.38 143 PHE A C 1
ATOM 1168 O O . PHE A 1 143 ? 41.211 3.099 -75.421 1.00 58.38 143 PHE A O 1
ATOM 1175 N N . SER A 1 144 ? 41.784 1.481 -74.003 1.00 53.97 144 SER A N 1
ATOM 1176 C CA . SER A 1 144 ? 43.219 1.734 -74.163 1.00 53.97 144 SER A CA 1
ATOM 1177 C C . SER A 1 144 ? 43.772 0.991 -75.382 1.00 53.97 144 SER A C 1
ATOM 1179 O O . SER A 1 144 ? 44.151 -0.174 -75.295 1.00 53.97 144 SER A O 1
ATOM 1181 N N . SER A 1 145 ? 43.841 1.683 -76.524 1.00 59.00 145 SER A N 1
ATOM 1182 C CA . SER A 1 145 ? 44.703 1.287 -77.647 1.00 59.00 145 SER A CA 1
ATOM 1183 C C . SER A 1 145 ? 46.150 1.089 -77.171 1.00 59.00 145 SER A C 1
ATOM 1185 O O . SER A 1 145 ? 46.601 1.841 -76.300 1.00 59.00 145 SER A O 1
ATOM 1187 N N . PRO A 1 146 ? 46.902 0.128 -77.741 1.00 55.72 146 PRO A N 1
ATOM 1188 C CA . PRO A 1 146 ? 48.286 -0.134 -77.362 1.00 55.72 146 PRO A CA 1
ATOM 1189 C C . PRO A 1 146 ? 49.128 1.124 -77.590 1.00 55.72 146 PRO A C 1
ATOM 1191 O O . PRO A 1 146 ? 49.407 1.514 -78.722 1.00 55.72 146 PRO A O 1
ATOM 1194 N N . ARG A 1 147 ? 49.493 1.792 -76.496 1.00 57.12 147 ARG A N 1
ATOM 1195 C CA . ARG A 1 147 ? 50.396 2.939 -76.510 1.00 57.12 147 ARG A CA 1
ATOM 1196 C C . ARG A 1 147 ? 51.818 2.409 -76.373 1.00 57.12 147 ARG A C 1
ATOM 1198 O O . ARG A 1 147 ? 52.102 1.640 -75.456 1.00 57.12 147 ARG A O 1
ATOM 1205 N N . GLU A 1 148 ? 52.669 2.792 -77.317 1.00 55.47 148 GLU A N 1
ATOM 1206 C CA . GLU A 1 148 ? 54.060 2.352 -77.404 1.00 55.47 148 GLU A CA 1
ATOM 1207 C C . GLU A 1 148 ? 54.853 2.613 -76.108 1.00 55.47 148 GLU A C 1
ATOM 1209 O O . GLU A 1 148 ? 54.595 3.604 -75.412 1.00 55.47 148 GLU A O 1
ATOM 1214 N N . PRO A 1 149 ? 55.816 1.735 -75.768 1.00 55.31 149 PRO A N 1
ATOM 1215 C CA . PRO A 1 149 ? 56.594 1.837 -74.541 1.00 55.31 149 PRO A CA 1
ATOM 1216 C C . PRO A 1 149 ? 57.505 3.072 -74.559 1.00 55.31 149 PRO A C 1
ATOM 1218 O O . PRO A 1 149 ? 58.403 3.193 -75.389 1.00 55.31 149 PRO A O 1
ATOM 1221 N N . ILE A 1 150 ? 57.298 3.978 -73.601 1.00 58.81 150 ILE A N 1
ATOM 1222 C CA . ILE A 1 150 ? 58.197 5.109 -73.336 1.00 58.81 150 ILE A CA 1
ATOM 1223 C C . ILE A 1 150 ? 59.302 4.633 -72.371 1.00 58.81 150 ILE A C 1
ATOM 1225 O O . ILE A 1 150 ? 58.978 4.028 -71.346 1.00 58.81 150 ILE A O 1
ATOM 1229 N N . PRO A 1 151 ? 60.593 4.895 -72.656 1.00 49.38 151 PRO A N 1
ATOM 1230 C CA . PRO A 1 151 ? 61.706 4.463 -71.814 1.00 49.38 151 PRO A CA 1
ATOM 1231 C C . PRO A 1 151 ? 61.714 5.167 -70.449 1.00 49.38 151 PRO A C 1
ATOM 1233 O O . PRO A 1 151 ? 61.602 6.387 -70.339 1.00 49.38 151 PRO A O 1
ATOM 1236 N N . THR A 1 152 ? 61.870 4.362 -69.400 1.00 50.88 152 THR A N 1
ATOM 1237 C CA . THR A 1 152 ? 61.916 4.750 -67.988 1.00 50.88 152 THR A CA 1
ATOM 1238 C C . THR A 1 152 ? 63.265 5.359 -67.605 1.00 50.88 152 THR A C 1
ATOM 1240 O O . THR A 1 152 ? 64.292 4.687 -67.701 1.00 50.88 152 THR A O 1
ATOM 1243 N N . ALA A 1 153 ? 63.259 6.593 -67.092 1.00 49.44 153 ALA A N 1
ATOM 1244 C CA . ALA A 1 153 ? 64.370 7.157 -66.331 1.00 49.44 153 ALA A CA 1
ATOM 1245 C C . ALA A 1 153 ? 64.154 6.901 -64.831 1.00 49.44 153 ALA A C 1
ATOM 1247 O O . ALA A 1 153 ? 63.079 7.161 -64.290 1.00 49.44 153 ALA A O 1
ATOM 1248 N N . ALA A 1 154 ? 65.190 6.366 -64.186 1.00 57.25 154 ALA A N 1
ATOM 1249 C CA . ALA A 1 154 ? 65.252 6.075 -62.762 1.00 57.25 154 ALA A CA 1
ATOM 1250 C C . ALA A 1 154 ? 65.059 7.347 -61.921 1.00 57.25 154 ALA A C 1
ATOM 1252 O O . ALA A 1 154 ? 65.784 8.325 -62.098 1.00 57.25 154 ALA A O 1
ATOM 1253 N N . ALA A 1 155 ? 64.114 7.313 -60.980 1.00 51.38 155 ALA A N 1
ATOM 1254 C CA . ALA A 1 155 ? 63.928 8.356 -59.980 1.00 51.38 155 ALA A CA 1
ATOM 1255 C C . ALA A 1 155 ? 64.032 7.753 -58.577 1.00 51.38 155 ALA A C 1
ATOM 1257 O O . ALA A 1 155 ? 63.479 6.695 -58.280 1.00 51.38 155 ALA A O 1
ATOM 1258 N N . ALA A 1 156 ? 64.837 8.437 -57.774 1.00 51.66 156 ALA A N 1
ATOM 1259 C CA . ALA A 1 156 ? 65.454 7.997 -56.544 1.00 51.66 156 ALA A CA 1
ATOM 1260 C C . ALA A 1 156 ? 64.481 7.785 -55.377 1.00 51.66 156 ALA A C 1
ATOM 1262 O O . ALA A 1 156 ? 63.456 8.451 -55.245 1.00 51.66 156 ALA A O 1
ATOM 1263 N N . ALA A 1 157 ? 64.898 6.881 -54.491 1.00 55.09 157 ALA A N 1
ATOM 1264 C CA . ALA A 1 157 ? 64.354 6.678 -53.162 1.00 55.09 157 ALA A CA 1
ATOM 1265 C C . ALA A 1 157 ? 64.482 7.955 -52.313 1.00 55.09 157 ALA A C 1
ATOM 1267 O O . ALA A 1 157 ? 65.577 8.496 -52.159 1.00 55.09 157 ALA A O 1
ATOM 1268 N N . ALA A 1 158 ? 63.372 8.394 -51.721 1.00 50.47 158 ALA A N 1
ATOM 1269 C CA . ALA A 1 158 ? 63.353 9.391 -50.658 1.00 50.47 158 ALA A CA 1
ATOM 1270 C C . ALA A 1 158 ? 62.571 8.827 -49.466 1.00 50.47 158 ALA A C 1
ATOM 1272 O O . ALA A 1 158 ? 61.425 8.398 -49.594 1.00 50.47 158 ALA A O 1
ATOM 1273 N N . ALA A 1 159 ? 63.261 8.780 -48.329 1.00 56.81 159 ALA A N 1
ATOM 1274 C CA . ALA A 1 159 ? 62.818 8.247 -47.052 1.00 56.81 159 ALA A CA 1
ATOM 1275 C C . ALA A 1 159 ? 61.640 9.038 -46.458 1.00 56.81 159 ALA A C 1
ATOM 1277 O O . ALA A 1 159 ? 61.608 10.267 -46.535 1.00 56.81 159 ALA A O 1
ATOM 1278 N N . ALA A 1 160 ? 60.713 8.328 -45.811 1.00 57.94 160 ALA A N 1
ATOM 1279 C CA . ALA A 1 160 ? 59.684 8.912 -44.957 1.00 57.94 160 ALA A CA 1
ATOM 1280 C C . ALA A 1 160 ? 60.126 8.833 -43.480 1.00 57.94 160 ALA A C 1
ATOM 1282 O O . ALA A 1 160 ? 60.687 7.808 -43.084 1.00 57.94 160 ALA A O 1
ATOM 1283 N N . PRO A 1 161 ? 59.908 9.885 -42.670 1.00 62.97 161 PRO A N 1
ATOM 1284 C CA . PRO A 1 161 ? 60.284 9.895 -41.261 1.00 62.97 161 PRO A CA 1
ATOM 1285 C C . PRO A 1 161 ? 59.272 9.173 -40.356 1.00 62.97 161 PRO A C 1
ATOM 1287 O O . PRO A 1 161 ? 58.060 9.247 -40.559 1.00 62.97 161 PRO A O 1
ATOM 1290 N N . ASP A 1 162 ? 59.825 8.539 -39.320 1.00 60.84 162 ASP A N 1
ATOM 1291 C CA . ASP A 1 162 ? 59.173 8.068 -38.095 1.00 60.84 162 ASP A CA 1
ATOM 1292 C C . ASP A 1 162 ? 58.286 9.158 -37.465 1.00 60.84 162 ASP A C 1
ATOM 1294 O O . ASP A 1 162 ? 58.769 10.247 -37.141 1.00 60.84 162 ASP A O 1
ATOM 1298 N N . TYR A 1 163 ? 57.004 8.861 -37.225 1.00 55.12 163 TYR A N 1
ATOM 1299 C CA . TYR A 1 163 ? 56.118 9.716 -36.429 1.00 55.12 163 TYR A CA 1
ATOM 1300 C C . TYR A 1 163 ? 55.442 8.919 -35.305 1.00 55.12 163 TYR A C 1
ATOM 1302 O O . TYR A 1 163 ? 54.410 8.281 -35.488 1.00 55.12 163 TYR A O 1
ATOM 1310 N N . MET A 1 164 ? 56.107 8.966 -34.146 1.00 56.41 164 MET A N 1
ATOM 1311 C CA . MET A 1 164 ? 55.595 9.019 -32.767 1.00 56.41 164 MET A CA 1
ATOM 1312 C C . MET A 1 164 ? 54.200 8.422 -32.497 1.00 56.41 164 MET A C 1
ATOM 1314 O O . MET A 1 164 ? 53.167 9.065 -32.684 1.00 56.41 164 MET A O 1
ATOM 1318 N N . ALA A 1 165 ? 54.199 7.227 -31.902 1.00 55.59 165 ALA A N 1
ATOM 1319 C CA . ALA A 1 165 ? 53.072 6.683 -31.155 1.00 55.59 165 ALA A CA 1
ATOM 1320 C C . ALA A 1 165 ? 52.879 7.473 -29.848 1.00 55.59 165 ALA A C 1
ATOM 1322 O O . ALA A 1 165 ? 53.757 7.485 -28.986 1.00 55.59 165 ALA A O 1
ATOM 1323 N N . ASN A 1 166 ? 51.728 8.131 -29.701 1.00 53.44 166 ASN A N 1
ATOM 1324 C CA . ASN A 1 166 ? 51.356 8.857 -28.491 1.00 53.44 166 ASN A CA 1
ATOM 1325 C C . ASN A 1 166 ? 50.404 7.980 -27.659 1.00 53.44 166 ASN A C 1
ATOM 1327 O O . ASN A 1 166 ? 49.205 7.902 -27.936 1.00 53.44 166 ASN A O 1
ATOM 1331 N N . SER A 1 167 ? 50.960 7.278 -26.669 1.00 50.78 167 SER A N 1
ATOM 1332 C CA . SER A 1 167 ? 50.208 6.538 -25.652 1.00 50.78 167 SER A CA 1
ATOM 1333 C C . SER A 1 167 ? 49.498 7.523 -24.730 1.00 50.78 167 SER A C 1
ATOM 1335 O O . SER A 1 167 ? 50.138 8.243 -23.968 1.00 50.78 167 SER A O 1
ATOM 1337 N N . SER A 1 168 ? 48.169 7.559 -24.794 1.00 56.56 168 SER A N 1
ATOM 1338 C CA . SER A 1 168 ? 47.346 8.243 -23.798 1.00 56.56 168 SER A CA 1
ATOM 1339 C C . SER A 1 168 ? 46.865 7.218 -22.775 1.00 56.56 168 SER A C 1
ATOM 1341 O O . SER A 1 168 ? 45.950 6.439 -23.034 1.00 56.56 168 SER A O 1
ATOM 1343 N N . ASP A 1 169 ? 47.518 7.222 -21.612 1.00 50.91 169 ASP A N 1
ATOM 1344 C CA . ASP A 1 169 ? 47.037 6.576 -20.394 1.00 50.91 169 ASP A CA 1
ATOM 1345 C C . ASP A 1 169 ? 45.710 7.226 -19.978 1.00 50.91 169 ASP A C 1
ATOM 1347 O O . ASP A 1 169 ? 45.657 8.353 -19.478 1.00 50.91 169 ASP A O 1
ATOM 1351 N N . GLY A 1 170 ? 44.617 6.508 -20.231 1.00 49.94 170 GLY A N 1
ATOM 1352 C CA . GLY A 1 170 ? 43.284 6.839 -19.752 1.00 49.94 170 GLY A CA 1
ATOM 1353 C C . GLY A 1 170 ? 43.165 6.504 -18.271 1.00 49.94 170 GLY A C 1
ATOM 1354 O O . GLY A 1 170 ? 43.066 5.342 -17.881 1.00 49.94 170 GLY A O 1
ATOM 1355 N N . SER A 1 171 ? 43.167 7.544 -17.449 1.00 52.75 171 SER A N 1
ATOM 1356 C CA . SER A 1 171 ? 42.881 7.516 -16.022 1.00 52.75 171 SER A CA 1
ATOM 1357 C C . SER A 1 171 ? 41.515 6.878 -15.726 1.00 52.75 171 SER A C 1
ATOM 1359 O O . SER A 1 171 ? 40.459 7.416 -16.056 1.00 52.75 171 SER A O 1
ATOM 1361 N N . ASN A 1 172 ? 41.523 5.732 -15.040 1.00 52.16 172 ASN A N 1
ATOM 1362 C CA . ASN A 1 172 ? 40.327 5.177 -14.410 1.00 52.16 172 ASN A CA 1
ATOM 1363 C C . ASN A 1 172 ? 39.954 6.045 -13.200 1.00 52.16 172 ASN A C 1
ATOM 1365 O O . ASN A 1 172 ? 40.545 5.938 -12.126 1.00 52.16 172 ASN A O 1
ATOM 1369 N N . GLY A 1 173 ? 38.974 6.927 -13.393 1.00 49.75 173 GLY A N 1
ATOM 1370 C CA . GLY A 1 173 ? 38.332 7.677 -12.322 1.00 49.75 173 GLY A CA 1
ATOM 1371 C C . GLY A 1 173 ? 37.550 6.740 -11.404 1.00 49.75 173 GLY A C 1
ATOM 1372 O O . GLY A 1 173 ? 36.456 6.292 -11.736 1.00 49.75 173 GLY A O 1
ATOM 1373 N N . THR A 1 174 ? 38.110 6.459 -10.232 1.00 58.69 174 THR A N 1
ATOM 1374 C CA . THR A 1 174 ? 37.409 5.824 -9.116 1.00 58.69 174 THR A CA 1
ATOM 1375 C C . THR A 1 174 ? 36.323 6.773 -8.611 1.00 58.69 174 THR A C 1
ATOM 1377 O O . THR A 1 174 ? 36.614 7.771 -7.955 1.00 58.69 174 THR A O 1
ATOM 1380 N N . ILE A 1 175 ? 35.062 6.474 -8.920 1.00 58.78 175 ILE A N 1
ATOM 1381 C CA . ILE A 1 175 ? 33.908 7.179 -8.358 1.00 58.78 175 ILE A CA 1
ATOM 1382 C C . ILE A 1 175 ? 33.632 6.582 -6.974 1.00 58.78 175 ILE A C 1
ATOM 1384 O O . ILE A 1 175 ? 33.027 5.520 -6.844 1.00 58.78 175 ILE A O 1
ATOM 1388 N N . THR A 1 176 ? 34.093 7.258 -5.926 1.00 55.84 176 THR A N 1
ATOM 1389 C CA . THR A 1 176 ? 33.690 7.000 -4.541 1.00 55.84 176 THR A CA 1
ATOM 1390 C C . THR A 1 176 ? 32.338 7.663 -4.274 1.00 55.84 176 THR A C 1
ATOM 1392 O O . THR A 1 176 ? 32.240 8.860 -4.019 1.00 55.84 176 THR A O 1
ATOM 1395 N N . THR A 1 177 ? 31.263 6.878 -4.319 1.00 56.94 177 THR A N 1
ATOM 1396 C CA . THR A 1 177 ? 29.959 7.260 -3.761 1.00 56.94 177 THR A CA 1
ATOM 1397 C C . THR A 1 177 ? 30.023 7.213 -2.237 1.00 56.94 177 THR A C 1
ATOM 1399 O O . THR A 1 177 ? 29.872 6.155 -1.629 1.00 56.94 177 THR A O 1
ATOM 1402 N N . THR A 1 178 ? 30.248 8.367 -1.609 1.00 62.69 178 THR A N 1
ATOM 1403 C CA . THR A 1 178 ? 30.079 8.537 -0.161 1.00 62.69 178 THR A CA 1
ATOM 1404 C C . THR A 1 178 ? 28.600 8.761 0.136 1.00 62.69 178 THR A C 1
ATOM 1406 O O . THR A 1 178 ? 28.054 9.843 -0.075 1.00 62.69 178 THR A O 1
ATOM 1409 N N . THR A 1 179 ? 27.944 7.710 0.613 1.00 60.47 179 THR A N 1
ATOM 1410 C CA . THR A 1 179 ? 26.560 7.710 1.087 1.00 60.47 179 THR A CA 1
ATOM 1411 C C . THR A 1 179 ? 26.412 8.660 2.277 1.00 60.47 179 THR A C 1
ATOM 1413 O O . THR A 1 179 ? 26.956 8.418 3.354 1.00 60.47 179 THR A O 1
ATOM 1416 N N . THR A 1 180 ? 25.675 9.755 2.098 1.00 56.56 180 THR A N 1
ATOM 1417 C CA . THR A 1 180 ? 25.305 10.667 3.184 1.00 56.56 180 THR A CA 1
ATOM 1418 C C . THR A 1 180 ? 24.231 9.998 4.042 1.00 56.56 180 THR A C 1
ATOM 1420 O O . THR A 1 180 ? 23.078 9.877 3.635 1.00 56.56 180 THR A O 1
ATOM 1423 N N . ALA A 1 181 ? 24.612 9.528 5.230 1.00 53.44 181 ALA A N 1
ATOM 1424 C CA . ALA A 1 181 ? 23.669 9.061 6.237 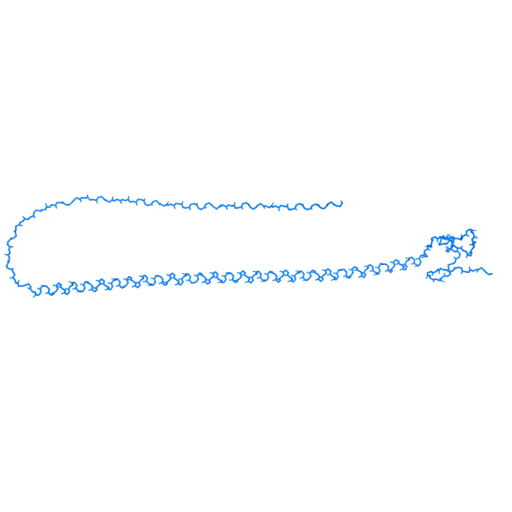1.00 53.44 181 ALA A CA 1
ATOM 1425 C C . ALA A 1 181 ? 22.908 10.269 6.806 1.00 53.44 181 ALA A C 1
ATOM 1427 O O . ALA A 1 181 ? 23.461 11.077 7.551 1.00 53.44 181 ALA A O 1
ATOM 1428 N N . ALA A 1 182 ? 21.636 10.399 6.432 1.00 53.91 182 ALA A N 1
ATOM 1429 C CA . ALA A 1 182 ? 20.710 11.325 7.063 1.00 53.91 182 ALA A CA 1
ATOM 1430 C C . ALA A 1 182 ? 20.465 10.867 8.509 1.00 53.91 182 ALA A C 1
ATOM 1432 O O . ALA A 1 182 ? 19.828 9.841 8.754 1.00 53.91 182 ALA A O 1
ATOM 1433 N N . ALA A 1 183 ? 20.998 11.621 9.469 1.00 54.19 183 ALA A N 1
ATOM 1434 C CA . ALA A 1 183 ? 20.676 11.465 10.877 1.00 54.19 183 ALA A CA 1
ATOM 1435 C C . ALA A 1 183 ? 19.204 11.852 11.089 1.00 54.19 183 ALA A C 1
ATOM 1437 O O . ALA A 1 183 ? 18.842 13.027 11.046 1.00 54.19 183 ALA A O 1
ATOM 1438 N N . ALA A 1 184 ? 18.354 10.846 11.290 1.00 52.19 184 ALA A N 1
ATOM 1439 C CA . ALA A 1 184 ? 16.980 11.028 11.721 1.00 52.19 184 ALA A CA 1
ATOM 1440 C C . ALA A 1 184 ? 16.978 11.566 13.159 1.00 52.19 184 ALA A C 1
ATOM 1442 O O . ALA A 1 184 ? 17.288 10.853 14.113 1.00 52.19 184 ALA A O 1
ATOM 1443 N N . THR A 1 185 ? 16.644 12.842 13.313 1.00 58.50 185 THR A N 1
ATOM 1444 C CA . THR A 1 185 ? 16.354 13.464 14.601 1.00 58.50 185 THR A CA 1
ATOM 1445 C C . THR A 1 185 ? 15.012 12.944 15.111 1.00 58.50 185 THR A C 1
ATOM 1447 O O . THR A 1 185 ? 13.940 13.345 14.662 1.00 58.50 185 THR A O 1
ATOM 1450 N N . THR A 1 186 ? 15.056 12.027 16.073 1.00 59.72 186 THR A N 1
ATOM 1451 C CA . THR A 1 186 ? 13.886 11.636 16.862 1.00 59.72 186 THR A CA 1
ATOM 1452 C C . THR A 1 186 ? 13.524 12.774 17.814 1.00 59.72 186 THR A C 1
ATOM 1454 O O . THR A 1 186 ? 14.146 12.943 18.862 1.00 59.72 186 THR A O 1
ATOM 1457 N N . ALA A 1 187 ? 12.524 13.570 17.439 1.00 54.88 187 ALA A N 1
ATOM 1458 C CA . ALA A 1 187 ? 11.863 14.501 18.340 1.00 54.88 187 ALA A CA 1
ATOM 1459 C C . ALA A 1 187 ? 10.884 13.726 19.236 1.00 54.88 187 ALA A C 1
ATOM 1461 O O . ALA A 1 187 ? 9.871 13.206 18.771 1.00 54.88 187 ALA A O 1
ATOM 1462 N N . THR A 1 188 ? 11.201 13.637 20.525 1.00 65.25 188 THR A N 1
ATOM 1463 C CA . THR A 1 188 ? 10.344 13.048 21.560 1.00 65.25 188 THR A CA 1
ATOM 1464 C C . THR A 1 188 ? 9.326 14.095 22.036 1.00 65.25 188 THR A C 1
ATOM 1466 O O . THR A 1 188 ? 9.746 15.106 22.603 1.00 65.25 188 THR A O 1
ATOM 1469 N N . PRO A 1 189 ? 8.003 13.912 21.862 1.00 65.69 189 PRO A N 1
ATOM 1470 C CA . PRO A 1 189 ? 7.024 14.803 22.473 1.00 65.69 189 PRO A CA 1
ATOM 1471 C C . PRO A 1 189 ? 6.860 14.463 23.959 1.00 65.69 189 PRO A C 1
ATOM 1473 O O . PRO A 1 189 ? 6.350 13.407 24.333 1.00 65.69 189 PRO A O 1
ATOM 1476 N N . ASN A 1 190 ? 7.303 15.384 24.811 1.00 61.56 190 ASN A N 1
ATOM 1477 C CA . ASN A 1 190 ? 7.140 15.327 26.258 1.00 61.56 190 ASN A CA 1
ATOM 1478 C C . ASN A 1 190 ? 5.716 15.798 26.608 1.00 61.56 190 ASN A C 1
ATOM 1480 O O . ASN A 1 190 ? 5.444 16.996 26.649 1.00 61.56 190 ASN A O 1
ATOM 1484 N N . ASN A 1 191 ? 4.786 14.856 26.779 1.00 60.25 191 ASN A N 1
ATOM 1485 C CA . ASN A 1 191 ? 3.421 15.132 27.227 1.00 60.25 191 ASN A CA 1
ATOM 1486 C C . ASN A 1 191 ? 3.333 14.878 28.736 1.00 60.25 191 ASN A C 1
ATOM 1488 O O . ASN A 1 191 ? 3.143 13.745 29.176 1.00 60.25 191 ASN A O 1
ATOM 1492 N N . THR A 1 192 ? 3.477 15.944 29.522 1.00 66.56 192 THR A N 1
ATOM 1493 C CA . THR A 1 192 ? 3.233 15.924 30.969 1.00 66.56 192 THR A CA 1
ATOM 1494 C C . THR A 1 192 ? 1.883 16.584 31.250 1.00 66.56 192 THR A C 1
ATOM 1496 O O . THR A 1 192 ? 1.779 17.804 31.112 1.00 66.56 192 THR A O 1
ATOM 1499 N N . PRO A 1 193 ? 0.846 15.843 31.673 1.00 65.69 193 PRO A N 1
ATOM 1500 C CA . PRO A 1 193 ? -0.362 16.447 32.211 1.00 65.69 193 PRO A CA 1
ATOM 1501 C C . PRO A 1 193 ? -0.116 16.857 33.671 1.00 65.69 193 PRO A C 1
ATOM 1503 O O . PRO A 1 193 ? 0.164 16.012 34.520 1.00 65.69 193 PRO A O 1
ATOM 1506 N N . LYS A 1 194 ? -0.224 18.155 33.975 1.00 63.31 194 LYS A N 1
ATOM 1507 C CA . LYS A 1 194 ? -0.448 18.628 35.348 1.00 63.31 194 LYS A CA 1
ATOM 1508 C C . LYS A 1 194 ? -1.944 18.868 35.531 1.00 63.31 194 LYS A C 1
ATOM 1510 O O . LYS A 1 194 ? -2.482 19.825 34.978 1.00 63.31 194 LYS A O 1
ATOM 1515 N N . GLY A 1 195 ? -2.579 17.955 36.260 1.00 65.12 195 GLY A N 1
ATOM 1516 C CA . GLY A 1 195 ? -3.721 18.274 37.117 1.00 65.12 195 GLY A CA 1
ATOM 1517 C C . GLY A 1 195 ? -3.232 18.729 38.484 1.00 65.12 195 GLY A C 1
ATOM 1518 O O . GLY A 1 195 ? -2.043 18.469 38.793 1.00 65.12 195 GLY A O 1
#

Radius of gyration: 57.35 Å; chains: 1; bounding box: 118×25×151 Å

Foldseek 3Di:
DDPQDADPVPRDRDDVVCVVVPQFDADPVCGNNDGDDDGDDDPVVVVVVVVVVVVVVVVVVVVVVVVVVVVVVVVVVVVVVVVVVVVVVVVVVVVVVVVVVVVVVVVVVVVVVVVVVVVVVVVVVVVVVVVVVVVVVVVVVVPDDDDDDDDDDDDDDDDDDDDDDDDDDDDDDDDDDDDDDDDDDDDDDDDDDDD

pLDDT: mean 75.96, std 19.09, range [38.75, 98.62]

Organism: NCBI:txid241081

Sequence (195 aa):
MPLKMRSPQCRAVGDLSCLRKGHWKPCEVHGQNGHHGVYHPCVKCANEKKRQEAEERARLQKQQEAKAELQRKEAEQKKRAEEAAAEAEREKAHQQKLQLIQETEALKRRITEERLEKQRQEEEALKRKQEDGEESRRLSVSFSSPREPIPTAAAAAAAAPDYMANSSDGSNGTITTTTTAAAATTATPNNTPKG

Secondary structure (DSSP, 8-state):
----PBPTTT--B--HHHHHTTS-PPBTTTBTT---SPPPPPHHHHHHHHHHHHHHHHHHHHHHHHHHHHHHHHHHHHHHHHHHHHHHHHHHHHHHHHHHHHHHHHHHHHHHHHHHHHHHHHHHHHHHHHHHHHHHHHHHHTT---PPPPPPPP----PPPP---------------------------------